Protein AF-A0A0C3GBT8-F1 (afdb_monomer)

pLDDT: mean 81.96, std 14.75, range [34.59, 95.06]

Mean predicted aligned error: 15.29 Å

Radius of gyration: 31.93 Å; Cα contacts (8 Å, |Δi|>4): 103; chains: 1; bounding box: 61×54×86 Å

Foldseek 3Di:
DPPDQDPCNVVVVVCVVCVVVPVCPVVVVVVVVVVVVVVVCVVCQQVPCPHVVNPDDPVRCVVPDDDPDCVVVVVVVVVVVVVCVVPVVDFPVNVVVVVCCVVVVVVVVCVPPPDPVNVVVVVVVVVVVVVPCPSVVVVVVVVVVVVVVVVLVVVLVVVVVVVVVVLVVLLVPDDADLDLVCCVVDVDDPVNLLSNLVNLCQQCPVCPQDHPVVVPDSVSSSVSSSVSSVCVVVVVGDRDDPDDDPPPPDVDPVVSVPPVPPPDD

Solvent-accessible surface area (backbone atoms only — not comparable to full-atom values): 15976 Å² total; per-residue (Å²): 132,95,82,67,84,60,97,54,50,70,60,54,52,52,51,60,69,48,44,87,80,36,88,57,53,65,59,54,52,50,54,50,51,52,56,47,46,62,48,46,54,64,72,46,48,43,69,35,90,84,12,65,65,59,68,44,50,74,68,51,51,62,69,67,63,68,71,96,58,65,59,68,59,54,48,50,51,52,50,52,52,51,50,42,69,79,36,68,85,62,47,71,67,58,51,50,50,54,51,46,37,58,75,68,44,42,60,58,53,45,72,75,73,52,53,76,67,52,52,52,50,52,56,52,51,51,51,54,56,70,68,63,42,59,71,56,54,53,51,52,51,52,53,50,53,51,49,52,54,51,51,52,52,51,50,50,51,51,50,52,48,50,52,47,52,51,53,49,53,58,42,71,70,56,81,80,79,74,55,57,65,57,42,71,78,54,58,80,50,70,71,57,46,51,50,51,41,56,47,53,45,72,39,38,86,83,58,81,64,77,57,70,88,79,42,84,48,70,67,54,47,52,55,52,42,44,52,52,34,49,42,47,74,71,60,76,50,59,75,73,70,99,68,79,86,73,78,72,80,62,87,67,61,67,92,75,64,68,75,73,77,82,83,76,133

Structure (mmCIF, N/CA/C/O backbone):
data_AF-A0A0C3GBT8-F1
#
_entry.id   AF-A0A0C3GBT8-F1
#
loop_
_atom_site.group_PDB
_atom_site.id
_atom_site.type_symbol
_atom_site.label_atom_id
_atom_site.label_alt_id
_atom_site.label_comp_id
_atom_site.label_asym_id
_atom_site.label_entity_id
_atom_site.label_seq_id
_atom_site.pdbx_PDB_ins_code
_atom_site.Cartn_x
_atom_site.Cartn_y
_atom_site.Cartn_z
_atom_site.occupancy
_atom_site.B_iso_or_equiv
_atom_site.auth_seq_id
_atom_site.auth_comp_id
_atom_site.auth_asym_id
_atom_site.auth_atom_id
_atom_site.pdbx_PDB_model_num
ATOM 1 N N . MET A 1 1 ? -22.748 -28.457 -8.280 1.00 58.69 1 MET A N 1
ATOM 2 C CA . MET A 1 1 ? -21.544 -29.251 -8.617 1.00 58.69 1 MET A CA 1
ATOM 3 C C . MET A 1 1 ? -21.878 -30.142 -9.793 1.00 58.69 1 MET A C 1
ATOM 5 O O . MET A 1 1 ? -23.026 -30.545 -9.914 1.00 58.69 1 MET A O 1
ATOM 9 N N . ASP A 1 2 ? -20.906 -30.418 -10.652 1.00 78.69 2 ASP A N 1
ATOM 10 C CA . ASP A 1 2 ? -21.081 -31.134 -11.924 1.00 78.69 2 ASP A CA 1
ATOM 11 C C . ASP A 1 2 ? -21.217 -32.664 -11.774 1.00 78.69 2 ASP A C 1
ATOM 13 O O . ASP A 1 2 ? -21.310 -33.378 -12.770 1.00 78.69 2 ASP A O 1
ATOM 17 N N . GLY A 1 3 ? -21.240 -33.167 -10.534 1.00 81.19 3 GLY A N 1
ATOM 18 C CA . GLY A 1 3 ? -21.420 -34.584 -10.214 1.00 81.19 3 GLY A CA 1
ATOM 19 C C . GLY A 1 3 ? -20.182 -35.447 -10.461 1.00 81.19 3 GLY A C 1
ATOM 20 O O . GLY A 1 3 ? -20.277 -36.671 -10.370 1.00 81.19 3 GLY A O 1
ATOM 21 N N . LYS A 1 4 ? -19.030 -34.843 -10.776 1.00 88.00 4 LYS A N 1
ATOM 22 C CA . LYS A 1 4 ? -17.778 -35.569 -11.003 1.00 88.00 4 LYS A CA 1
ATOM 23 C C . LYS A 1 4 ? -17.016 -35.811 -9.703 1.00 88.00 4 LYS A C 1
ATOM 25 O O . LYS A 1 4 ? -17.299 -35.226 -8.660 1.00 88.00 4 LYS A O 1
ATOM 30 N N . ILE A 1 5 ? -16.033 -36.706 -9.785 1.00 86.62 5 ILE A N 1
ATOM 31 C CA . ILE A 1 5 ? -15.089 -36.956 -8.695 1.00 86.62 5 ILE A CA 1
ATOM 32 C C . ILE A 1 5 ? -14.297 -35.670 -8.433 1.00 86.62 5 ILE A C 1
ATOM 34 O O . ILE A 1 5 ? -13.831 -35.021 -9.368 1.00 86.62 5 ILE A O 1
ATOM 38 N N . TRP A 1 6 ? -14.143 -35.324 -7.158 1.00 86.75 6 TRP A N 1
ATOM 39 C CA . TRP A 1 6 ? -13.308 -34.214 -6.712 1.00 86.75 6 TRP A CA 1
ATOM 40 C C . TRP A 1 6 ? -11.868 -34.358 -7.208 1.00 86.75 6 TRP A C 1
ATOM 42 O O . TRP A 1 6 ? -11.317 -35.450 -7.126 1.00 86.75 6 TRP A O 1
ATOM 52 N N . GLU A 1 7 ? -11.225 -33.266 -7.640 1.00 89.38 7 GLU A N 1
ATOM 53 C CA . GLU A 1 7 ? -9.794 -33.286 -8.012 1.00 89.38 7 GLU A CA 1
ATOM 54 C C . GLU A 1 7 ? -8.904 -33.790 -6.869 1.00 89.38 7 GLU A C 1
ATOM 56 O O . GLU A 1 7 ? -7.899 -34.461 -7.098 1.00 89.38 7 GLU A O 1
ATOM 61 N N . ARG A 1 8 ? -9.302 -33.498 -5.626 1.00 91.06 8 ARG A N 1
ATOM 62 C CA . ARG A 1 8 ? -8.634 -33.943 -4.401 1.00 91.06 8 ARG A CA 1
ATOM 63 C C . ARG A 1 8 ? -9.602 -34.671 -3.471 1.00 91.06 8 ARG A C 1
ATOM 65 O O . ARG A 1 8 ? -10.061 -34.100 -2.478 1.00 91.06 8 ARG A O 1
ATOM 72 N N . PRO A 1 9 ? -9.959 -35.925 -3.792 1.00 90.50 9 PRO A N 1
ATOM 73 C CA . PRO A 1 9 ? -10.931 -36.674 -3.009 1.00 90.50 9 PRO A CA 1
ATOM 74 C C . PRO A 1 9 ? -10.387 -36.992 -1.610 1.00 90.50 9 PRO A C 1
ATOM 76 O O . PRO A 1 9 ? -11.143 -36.977 -0.645 1.00 90.50 9 PRO A O 1
ATOM 79 N N . ASP A 1 10 ? -9.073 -37.199 -1.483 1.00 92.69 10 ASP A N 1
ATOM 80 C CA . ASP A 1 10 ? -8.349 -37.385 -0.222 1.00 92.69 10 ASP A CA 1
ATOM 81 C C . ASP A 1 10 ? -8.641 -36.265 0.787 1.00 92.69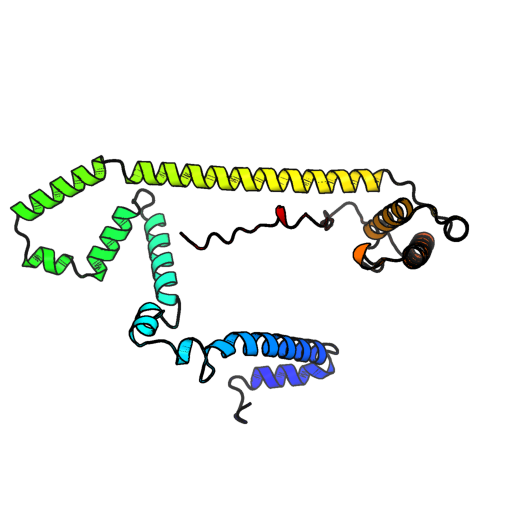 10 ASP A C 1
ATOM 83 O O . ASP A 1 10 ? -9.030 -36.531 1.925 1.00 92.69 10 ASP A O 1
ATOM 87 N N . ALA A 1 11 ? -8.515 -35.011 0.349 1.00 90.25 11 ALA A N 1
ATOM 88 C CA . ALA A 1 11 ? -8.735 -33.843 1.190 1.00 90.25 11 ALA A CA 1
ATOM 89 C C . ALA A 1 11 ? -10.209 -33.716 1.594 1.00 90.25 11 ALA A C 1
ATOM 91 O O . ALA A 1 11 ? -10.515 -33.482 2.763 1.00 90.25 11 ALA A O 1
ATOM 92 N N . VAL A 1 12 ? -11.128 -33.924 0.646 1.00 89.06 12 VAL A N 1
ATOM 93 C CA . VAL A 1 12 ? -12.571 -33.834 0.904 1.00 89.06 12 VAL A CA 1
ATOM 94 C C . VAL A 1 12 ? -13.013 -34.903 1.904 1.00 89.06 12 VAL A C 1
ATOM 96 O O . VAL A 1 12 ? -13.689 -34.584 2.882 1.00 89.06 12 VAL A O 1
ATOM 99 N N . TYR A 1 13 ? -12.599 -36.158 1.720 1.00 89.88 13 TYR A N 1
ATOM 100 C CA . TYR A 1 13 ? -12.963 -37.239 2.639 1.00 89.88 13 TYR A CA 1
ATOM 101 C C . TYR A 1 13 ? -12.306 -37.095 4.012 1.00 89.88 13 TYR A C 1
ATOM 103 O O . TYR A 1 13 ? -12.944 -37.416 5.015 1.00 89.88 13 TYR A O 1
ATOM 111 N N . ALA A 1 14 ? -11.082 -36.563 4.089 1.00 91.81 14 ALA A N 1
ATOM 112 C CA . ALA A 1 14 ? -10.463 -36.230 5.367 1.00 91.81 14 ALA A CA 1
ATOM 113 C C . ALA A 1 14 ? -11.304 -35.195 6.130 1.00 91.81 14 ALA A C 1
ATOM 115 O O . ALA A 1 14 ? -11.679 -35.432 7.278 1.00 91.81 14 ALA A O 1
ATOM 116 N N . VAL A 1 15 ? -11.685 -34.090 5.482 1.00 88.12 15 VAL A N 1
ATOM 117 C CA . VAL A 1 15 ? -12.531 -33.054 6.097 1.00 88.12 15 VAL A CA 1
ATOM 118 C C . VAL A 1 15 ? -13.887 -33.623 6.528 1.00 88.12 15 VAL A C 1
ATOM 120 O O . VAL A 1 15 ? -14.320 -33.371 7.652 1.00 88.12 15 VAL A O 1
ATOM 123 N N . LEU A 1 16 ? -14.529 -34.447 5.693 1.00 87.75 16 LEU A N 1
ATOM 124 C CA . LEU A 1 16 ? -15.792 -35.112 6.038 1.00 87.75 16 LEU A CA 1
ATOM 125 C C . LEU A 1 16 ? -15.651 -36.057 7.241 1.00 87.75 16 LEU A C 1
ATOM 127 O O . LEU A 1 16 ? -16.546 -36.105 8.082 1.00 87.75 16 LEU A O 1
ATOM 131 N N . GLY A 1 17 ? -14.524 -36.762 7.365 1.00 91.31 17 GLY A N 1
ATOM 132 C CA . GLY A 1 17 ? -14.229 -37.612 8.521 1.00 91.31 17 GLY A CA 1
ATOM 133 C C . GLY A 1 17 ? -14.051 -36.825 9.825 1.00 91.31 17 GLY A C 1
ATOM 134 O O . GLY A 1 17 ? -14.414 -37.314 10.896 1.00 91.31 17 GLY A O 1
ATOM 135 N N . TYR A 1 18 ? -13.540 -35.593 9.748 1.00 90.62 18 TYR A N 1
ATOM 136 C CA . TYR A 1 18 ? -13.392 -34.700 10.902 1.00 90.62 18 TYR A CA 1
ATOM 137 C C . TYR A 1 18 ? -14.640 -33.866 11.205 1.00 90.62 18 TYR A C 1
ATOM 139 O O . TYR A 1 18 ? -14.785 -33.402 12.336 1.00 90.62 18 TYR A O 1
ATOM 147 N N . ALA A 1 19 ? -15.559 -33.711 10.250 1.00 89.94 19 ALA A N 1
ATOM 148 C CA . ALA A 1 19 ? -16.745 -32.869 10.388 1.00 89.94 19 ALA A CA 1
ATOM 149 C C . ALA A 1 19 ? -17.571 -33.124 11.669 1.00 89.94 19 ALA A C 1
ATOM 151 O O . ALA A 1 19 ? -17.945 -32.141 12.309 1.00 89.94 19 ALA A O 1
ATOM 152 N N . PRO A 1 20 ? -17.794 -34.375 12.138 1.00 91.56 20 PRO A N 1
ATOM 153 C CA . PRO A 1 20 ? -18.529 -34.618 13.385 1.00 91.56 20 PRO A CA 1
ATOM 154 C C . PRO A 1 20 ? -17.860 -34.041 14.642 1.00 91.56 20 PRO A C 1
ATOM 156 O O . PRO A 1 20 ? -18.529 -33.8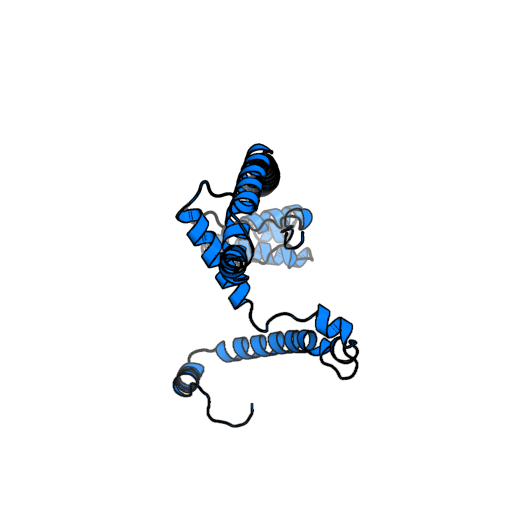36 15.650 1.00 91.56 20 PRO A O 1
ATOM 159 N N . ARG A 1 21 ? -16.544 -33.791 14.605 1.00 93.44 21 ARG A N 1
ATOM 160 C CA . ARG A 1 21 ? -15.761 -33.229 15.720 1.00 93.44 21 ARG A CA 1
ATOM 161 C C . ARG A 1 21 ? -15.617 -31.708 15.645 1.00 93.44 21 ARG A C 1
ATOM 163 O O . ARG A 1 21 ? -15.017 -31.116 16.536 1.00 93.44 21 ARG A O 1
ATOM 170 N N . LEU A 1 22 ? -16.137 -31.081 14.592 1.00 90.31 22 LEU A N 1
ATOM 171 C CA . LEU A 1 22 ? -16.009 -29.651 14.332 1.00 90.31 22 LEU A CA 1
ATOM 172 C C . LEU A 1 22 ? -17.406 -29.010 14.327 1.00 90.31 22 LEU A C 1
ATOM 174 O O . LEU A 1 22 ? -17.980 -28.796 13.257 1.00 90.31 22 LEU A O 1
ATOM 178 N N . PRO A 1 23 ? -17.972 -28.685 15.506 1.00 89.62 23 PRO A N 1
ATOM 179 C CA . PRO A 1 23 ? -19.371 -28.261 15.634 1.00 89.62 23 PRO A CA 1
ATOM 180 C C . PRO A 1 23 ? -19.710 -26.997 14.827 1.00 89.62 23 PRO A C 1
ATOM 182 O O . PRO A 1 23 ? -20.843 -26.836 14.380 1.00 89.62 23 PRO A O 1
ATOM 185 N N . HIS A 1 24 ? -18.728 -26.126 14.576 1.00 92.44 24 HIS A N 1
ATOM 186 C CA . HIS A 1 24 ? -18.915 -24.883 13.821 1.00 92.44 24 HIS A CA 1
ATOM 187 C C . HIS A 1 24 ? -18.604 -24.997 12.323 1.00 92.44 24 HIS A C 1
ATOM 189 O O . HIS A 1 24 ? -18.901 -24.061 11.584 1.00 92.44 24 HIS A O 1
ATOM 195 N N . LEU A 1 25 ? -18.058 -26.126 11.847 1.00 90.25 25 LEU A N 1
ATOM 196 C CA . LEU A 1 25 ? -17.641 -26.280 10.447 1.00 90.25 25 LEU A CA 1
ATOM 197 C C . LEU A 1 25 ? -18.803 -26.036 9.483 1.00 90.25 25 LEU A C 1
ATOM 199 O O . LEU A 1 25 ? -18.651 -25.327 8.493 1.00 90.25 25 LEU A O 1
ATOM 203 N N . ARG A 1 26 ? -19.983 -26.583 9.799 1.00 89.00 26 ARG A N 1
ATOM 204 C CA . ARG A 1 26 ? -21.184 -26.388 8.981 1.00 89.00 26 ARG A CA 1
ATOM 205 C C . ARG A 1 26 ? -21.592 -24.916 8.921 1.00 89.00 26 ARG A C 1
ATOM 207 O O . ARG A 1 26 ? -21.895 -24.430 7.842 1.00 89.00 26 ARG A O 1
ATOM 214 N N . GLY A 1 27 ? -21.609 -24.227 10.063 1.00 92.31 27 GLY A N 1
ATOM 215 C CA . GLY A 1 27 ? -21.999 -22.816 10.131 1.00 92.31 27 GLY A CA 1
ATOM 216 C C . GLY A 1 27 ? -21.039 -21.918 9.354 1.00 92.31 27 GLY A C 1
ATOM 217 O O . GLY A 1 27 ? -21.480 -21.125 8.531 1.00 92.31 27 GLY A O 1
ATOM 218 N N . ALA A 1 28 ? -19.732 -22.110 9.549 1.00 92.12 28 ALA A N 1
ATOM 219 C CA . ALA A 1 28 ? -18.700 -21.364 8.835 1.00 92.12 28 ALA A CA 1
ATOM 220 C C . ALA A 1 28 ? -18.753 -21.600 7.318 1.00 92.12 28 ALA A C 1
ATOM 222 O O . ALA A 1 28 ? -18.653 -20.653 6.545 1.00 92.12 28 ALA A O 1
ATOM 223 N N . LEU A 1 29 ? -18.953 -22.851 6.888 1.00 90.75 29 LEU A N 1
ATOM 224 C CA . LEU A 1 29 ? -19.040 -23.192 5.469 1.00 90.75 29 LEU A CA 1
ATOM 225 C C . LEU A 1 29 ? -20.282 -22.584 4.801 1.00 90.75 29 LEU A C 1
ATOM 227 O O . LEU A 1 29 ? -20.194 -22.099 3.678 1.00 90.75 29 LEU A O 1
ATOM 231 N N . VAL A 1 30 ? -21.428 -22.597 5.489 1.00 93.19 30 VAL A N 1
ATOM 232 C CA . VAL A 1 30 ? -22.661 -21.968 4.990 1.00 93.19 30 VAL A CA 1
ATOM 233 C C . VAL A 1 30 ? -22.475 -20.458 4.865 1.00 93.19 30 VAL A C 1
ATOM 235 O O . VAL A 1 30 ? -22.686 -19.933 3.779 1.00 93.19 30 VAL A O 1
ATOM 238 N N . ALA A 1 31 ? -21.987 -19.789 5.913 1.00 93.62 31 ALA A N 1
ATOM 239 C CA . ALA A 1 31 ? -21.742 -18.347 5.884 1.00 93.62 31 ALA A CA 1
ATOM 240 C C . ALA A 1 31 ? -20.739 -17.949 4.786 1.00 93.62 31 ALA A C 1
ATOM 242 O O . ALA A 1 31 ? -20.925 -16.945 4.102 1.00 93.62 31 ALA A O 1
ATOM 243 N N . PHE A 1 32 ? -19.697 -18.762 4.577 1.00 91.94 32 PHE A N 1
ATOM 244 C CA . PHE A 1 32 ? -18.759 -18.575 3.474 1.00 91.94 32 PHE A CA 1
ATOM 245 C C . PHE A 1 32 ? -19.459 -18.649 2.112 1.00 91.94 32 PHE A C 1
ATOM 247 O O . PHE A 1 32 ? -19.250 -17.770 1.282 1.00 91.94 32 PHE A O 1
ATOM 254 N N . PHE A 1 33 ? -20.296 -19.665 1.871 1.00 92.31 33 PHE A N 1
ATOM 255 C CA . PHE A 1 33 ? -21.003 -19.797 0.595 1.00 92.31 33 PHE A CA 1
ATOM 256 C C . PHE A 1 33 ? -22.075 -18.728 0.382 1.00 92.31 33 PHE A C 1
ATOM 258 O O . PHE A 1 33 ? -22.249 -18.296 -0.752 1.00 92.31 33 PHE A O 1
ATOM 265 N N . GLU A 1 34 ? -22.755 -18.280 1.435 1.00 93.62 34 GLU A N 1
ATOM 266 C CA . GLU A 1 34 ? -23.698 -17.158 1.368 1.00 93.62 34 GLU A CA 1
ATOM 267 C C . GLU A 1 34 ? -22.975 -15.863 0.971 1.00 93.62 34 GLU A C 1
ATOM 269 O O . GLU A 1 34 ? -23.340 -15.233 -0.018 1.00 93.62 34 GLU A O 1
ATOM 274 N N . GLY A 1 35 ? -21.874 -15.518 1.648 1.00 90.56 35 GLY A N 1
ATOM 275 C CA . GLY A 1 35 ? -21.080 -14.337 1.289 1.00 90.56 35 GLY A CA 1
ATOM 276 C C . GLY A 1 35 ? -20.418 -14.444 -0.091 1.00 90.56 35 GLY A C 1
ATOM 277 O O . GLY A 1 35 ? -20.323 -13.458 -0.828 1.00 90.56 35 GLY A O 1
ATOM 278 N N . ALA A 1 36 ? -19.982 -15.648 -0.473 1.00 91.69 36 ALA A N 1
ATOM 279 C CA . ALA A 1 36 ? -19.445 -15.901 -1.803 1.00 91.69 36 ALA A CA 1
ATOM 280 C C . ALA A 1 36 ? -20.519 -15.739 -2.886 1.00 91.69 36 ALA A C 1
ATOM 282 O O . ALA A 1 36 ? -20.207 -15.185 -3.935 1.00 91.69 36 ALA A O 1
ATOM 283 N N . LEU A 1 37 ? -21.760 -16.174 -2.640 1.00 89.25 37 LEU A N 1
ATOM 284 C CA . LEU A 1 37 ? -22.874 -16.017 -3.577 1.00 89.25 37 LEU A CA 1
ATOM 285 C C . LEU A 1 37 ? -23.175 -14.538 -3.836 1.00 89.25 37 LEU A C 1
ATOM 287 O O . LEU A 1 37 ? -23.176 -14.131 -4.994 1.00 89.25 37 LEU A O 1
ATOM 291 N N . ASP A 1 38 ? -23.326 -13.733 -2.781 1.00 88.50 38 ASP A N 1
ATOM 292 C CA . ASP A 1 38 ? -23.566 -12.285 -2.900 1.00 88.50 38 ASP A CA 1
ATOM 293 C C . ASP A 1 38 ? -22.476 -11.595 -3.731 1.00 88.50 38 ASP A C 1
ATOM 295 O O . ASP A 1 38 ? -22.729 -10.731 -4.574 1.00 88.50 38 ASP A O 1
ATOM 299 N N . THR A 1 39 ? -21.228 -11.995 -3.495 1.00 86.56 39 THR A N 1
ATOM 300 C CA . THR A 1 39 ? -20.071 -11.471 -4.219 1.00 86.56 39 THR A CA 1
ATOM 301 C C . THR A 1 39 ? -20.093 -11.929 -5.677 1.00 86.56 39 THR A C 1
ATOM 303 O O . THR A 1 39 ? -19.878 -11.128 -6.585 1.00 86.56 39 THR A O 1
ATOM 306 N N . TRP A 1 40 ? -20.408 -13.200 -5.919 1.00 87.06 40 TRP A N 1
ATOM 307 C CA . TRP A 1 40 ? -20.478 -13.783 -7.254 1.00 87.06 40 TRP A CA 1
ATOM 308 C C . TRP A 1 40 ? -21.561 -13.135 -8.117 1.00 87.06 40 TRP A C 1
ATOM 310 O O . TRP A 1 40 ? -21.329 -12.882 -9.298 1.00 87.06 40 TRP A O 1
ATOM 320 N N . GLU A 1 41 ? -22.719 -12.804 -7.544 1.00 87.38 41 GLU A N 1
ATOM 321 C CA . GLU A 1 41 ? -23.774 -12.070 -8.250 1.00 87.38 41 GLU A CA 1
ATOM 322 C C . GLU A 1 41 ? -23.293 -10.693 -8.717 1.00 87.38 41 GLU A C 1
ATOM 324 O O . GLU A 1 41 ? -23.535 -10.321 -9.864 1.00 87.38 41 GLU A O 1
ATOM 329 N N . ARG A 1 42 ? -22.539 -9.968 -7.880 1.00 84.56 42 ARG A N 1
ATOM 330 C CA . ARG A 1 42 ? -21.938 -8.678 -8.263 1.00 84.56 42 ARG A CA 1
ATOM 331 C C . ARG A 1 42 ? -20.877 -8.838 -9.353 1.00 84.56 42 ARG A C 1
ATOM 333 O O . ARG A 1 42 ? -20.888 -8.084 -10.318 1.00 84.56 42 ARG A O 1
ATOM 340 N N . PHE A 1 43 ? -19.990 -9.828 -9.225 1.00 82.69 43 PHE A N 1
ATOM 341 C CA . PHE A 1 43 ? -18.934 -10.091 -10.213 1.00 82.69 43 PHE A CA 1
ATOM 342 C C . PHE A 1 43 ? -19.473 -10.572 -11.563 1.00 82.69 43 PHE A C 1
ATOM 344 O O . PHE A 1 43 ? -18.841 -10.349 -12.590 1.00 82.69 43 PHE A O 1
ATOM 351 N N . THR A 1 44 ? -20.621 -11.250 -11.584 1.00 86.12 44 THR A N 1
ATOM 352 C CA . THR A 1 44 ? -21.193 -11.799 -12.824 1.00 86.12 44 THR A CA 1
ATOM 353 C C . THR A 1 44 ? -22.193 -10.871 -13.508 1.00 86.12 44 THR A C 1
ATOM 355 O O . THR A 1 44 ? -22.590 -11.144 -14.643 1.00 86.12 44 THR A O 1
ATOM 358 N N . ASP A 1 45 ? -22.569 -9.759 -12.872 1.00 84.31 45 ASP A N 1
ATOM 359 C CA . ASP A 1 45 ? -23.556 -8.818 -13.405 1.00 84.31 45 ASP A CA 1
ATOM 360 C C . ASP A 1 45 ? -23.135 -8.232 -14.763 1.00 84.31 45 ASP A C 1
ATOM 362 O O . ASP A 1 45 ? -23.928 -8.164 -15.705 1.00 84.31 45 ASP A O 1
ATOM 366 N N . GLU A 1 46 ? -21.844 -7.930 -14.916 1.00 83.81 46 GLU A N 1
ATOM 367 C CA . GLU A 1 46 ? -21.259 -7.421 -16.161 1.00 83.81 46 GLU A CA 1
ATOM 368 C C . GLU A 1 46 ? -21.301 -8.422 -17.336 1.00 83.81 46 GLU A C 1
ATOM 370 O O . GLU A 1 46 ? -21.222 -8.005 -18.496 1.00 83.81 46 GLU A O 1
ATOM 375 N N . TYR A 1 47 ? -21.483 -9.721 -17.053 1.00 81.88 47 TYR A N 1
ATOM 376 C CA . TYR A 1 47 ? -21.566 -10.814 -18.036 1.00 81.88 47 TYR A CA 1
ATOM 377 C C . TYR A 1 47 ? -23.003 -11.166 -18.447 1.00 81.88 47 TYR A C 1
ATOM 379 O O . TYR A 1 47 ? -23.206 -12.091 -19.241 1.00 81.88 47 TYR A O 1
ATOM 387 N N . ARG A 1 48 ? -24.020 -10.470 -17.921 1.00 86.81 48 ARG A N 1
ATOM 388 C CA . ARG A 1 48 ? -25.414 -10.677 -18.341 1.00 86.81 48 ARG A CA 1
ATOM 389 C C . ARG A 1 48 ? -25.584 -10.405 -19.847 1.00 86.81 48 ARG A C 1
ATOM 391 O O . ARG A 1 48 ? -24.798 -9.657 -20.424 1.00 86.81 48 ARG A O 1
ATOM 398 N N . PRO A 1 49 ? -26.637 -10.942 -20.495 1.00 81.25 49 PRO A N 1
ATOM 399 C CA . PRO A 1 49 ? -26.899 -10.710 -21.922 1.00 81.25 49 PRO A CA 1
ATOM 400 C C . PRO A 1 49 ? -26.991 -9.228 -22.332 1.00 81.25 49 PRO A C 1
ATOM 402 O O . PRO A 1 49 ? -26.695 -8.909 -23.476 1.00 81.25 49 PRO A O 1
ATOM 405 N N . GLU A 1 50 ? -27.335 -8.342 -21.390 1.00 83.12 50 GLU A N 1
ATOM 406 C CA . GLU A 1 50 ? -27.375 -6.874 -21.545 1.00 83.12 50 GLU A CA 1
ATOM 407 C C . GLU A 1 50 ? -26.309 -6.158 -20.683 1.00 83.12 50 GLU A C 1
ATOM 409 O O . GLU A 1 50 ? -26.386 -4.956 -20.440 1.00 83.12 50 GLU A O 1
ATOM 414 N N . GLY A 1 51 ? -25.345 -6.909 -20.147 1.00 81.50 51 GLY A N 1
ATOM 415 C CA . GLY A 1 51 ? -24.280 -6.397 -19.290 1.00 81.50 51 GLY A CA 1
ATOM 416 C C . GLY A 1 51 ? -23.214 -5.645 -20.084 1.00 81.50 51 GLY A C 1
ATOM 417 O O . GLY A 1 51 ? -23.090 -5.801 -21.302 1.00 81.50 51 GLY A O 1
ATOM 418 N N . ALA A 1 52 ? -22.402 -4.854 -19.379 1.00 83.19 52 ALA A N 1
ATOM 419 C CA . ALA A 1 52 ? -21.403 -3.969 -19.979 1.00 83.19 52 ALA A CA 1
ATOM 420 C C . ALA A 1 52 ? -20.448 -4.684 -20.956 1.00 83.19 52 ALA A C 1
ATOM 422 O O . ALA A 1 52 ? -20.070 -4.112 -21.979 1.00 83.19 52 ALA A O 1
ATOM 423 N N . ILE A 1 53 ? -20.090 -5.947 -20.688 1.00 82.25 53 ILE A N 1
ATOM 424 C CA . ILE A 1 53 ? -19.212 -6.742 -21.560 1.00 82.25 53 ILE A CA 1
ATOM 425 C C . ILE A 1 53 ? -19.941 -7.180 -22.838 1.00 82.25 53 ILE A C 1
ATOM 427 O O . ILE A 1 53 ? -19.351 -7.167 -23.925 1.00 82.25 53 ILE A O 1
ATOM 431 N N . ALA A 1 54 ? -21.217 -7.563 -22.727 1.00 82.94 54 ALA A N 1
ATOM 432 C CA . ALA A 1 54 ? -22.038 -7.996 -23.856 1.00 82.94 54 ALA A CA 1
ATOM 433 C C . ALA A 1 54 ? -22.373 -6.822 -24.792 1.00 82.94 54 ALA A C 1
ATOM 435 O O . ALA A 1 54 ? -22.309 -6.975 -26.015 1.00 82.94 54 ALA A O 1
ATOM 436 N N . SER A 1 55 ? -22.641 -5.640 -24.225 1.00 86.31 55 SER A N 1
ATOM 437 C CA . SER A 1 55 ? -22.920 -4.409 -24.972 1.00 86.31 55 SER A CA 1
ATOM 438 C C . SER A 1 55 ? -21.668 -3.717 -25.524 1.00 86.31 55 SER A C 1
ATOM 440 O O . SER A 1 55 ? -21.788 -2.830 -26.370 1.00 86.31 55 SER A O 1
ATOM 442 N N . ALA A 1 56 ? -20.466 -4.096 -25.073 1.00 86.25 56 ALA A N 1
ATOM 443 C CA . ALA A 1 56 ? -19.227 -3.455 -25.496 1.00 86.25 56 ALA A CA 1
ATOM 444 C C . ALA A 1 56 ? -18.950 -3.650 -26.996 1.00 86.25 56 ALA A C 1
ATOM 446 O O . ALA A 1 56 ? -18.928 -4.763 -27.548 1.00 86.25 56 ALA A O 1
ATOM 447 N N . SER A 1 57 ? -18.634 -2.549 -27.669 1.00 88.12 57 SER A N 1
ATOM 448 C CA . SER A 1 57 ? -18.178 -2.565 -29.055 1.00 88.12 57 SER A CA 1
ATOM 449 C C . SER A 1 57 ? -16.847 -3.316 -29.204 1.00 88.12 57 SER A C 1
ATOM 451 O O . SER A 1 57 ? -16.117 -3.588 -28.246 1.00 88.12 57 SER A O 1
ATOM 453 N N . ILE A 1 58 ? -16.490 -3.667 -30.441 1.00 87.19 58 ILE A N 1
ATOM 454 C CA . ILE A 1 58 ? -15.209 -4.332 -30.733 1.00 87.19 58 ILE A CA 1
ATOM 455 C C . ILE A 1 58 ? -14.023 -3.434 -30.340 1.00 87.19 58 ILE A C 1
ATOM 457 O O . ILE A 1 58 ? -13.001 -3.931 -29.869 1.00 87.19 58 ILE A O 1
ATOM 461 N N . SER A 1 59 ? -14.140 -2.115 -30.520 1.00 88.50 59 SER A N 1
ATOM 462 C CA . SER A 1 59 ? -13.092 -1.160 -30.146 1.00 88.50 59 SER A CA 1
ATOM 463 C C . SER A 1 59 ? -12.944 -1.028 -28.629 1.00 88.50 59 SER A C 1
ATOM 465 O O . SER A 1 59 ? -11.820 -0.944 -28.140 1.00 88.50 59 SER A O 1
ATOM 467 N N . GLU A 1 60 ? -14.040 -1.057 -27.870 1.00 88.25 60 GLU A N 1
ATOM 468 C CA . GLU A 1 60 ? -14.008 -1.071 -26.402 1.00 88.25 60 GLU A CA 1
ATOM 469 C C . GLU A 1 60 ? -13.396 -2.355 -25.863 1.00 88.25 60 GLU A C 1
ATOM 471 O O . GLU A 1 60 ? -12.461 -2.280 -25.074 1.00 88.25 60 GLU A O 1
ATOM 476 N N . ARG A 1 61 ? -13.808 -3.520 -26.372 1.00 83.31 61 ARG A N 1
ATOM 477 C CA . ARG A 1 61 ? -13.215 -4.808 -25.976 1.00 83.31 61 ARG A CA 1
ATOM 478 C C . ARG A 1 61 ? -11.721 -4.892 -26.270 1.00 83.31 61 ARG A C 1
ATOM 480 O O . ARG A 1 61 ? -10.975 -5.466 -25.488 1.00 83.31 61 ARG A O 1
ATOM 487 N N . ARG A 1 62 ? -11.259 -4.293 -27.373 1.00 84.94 62 ARG A N 1
ATOM 488 C CA . ARG A 1 62 ? -9.821 -4.206 -27.679 1.00 84.94 62 ARG A CA 1
ATOM 489 C C . ARG A 1 62 ? -9.064 -3.283 -26.727 1.00 84.94 62 ARG A C 1
ATOM 491 O O . ARG A 1 62 ? -7.919 -3.582 -26.415 1.00 84.94 62 ARG A O 1
ATOM 498 N N . ARG A 1 63 ? -9.674 -2.181 -26.279 1.00 84.81 63 ARG A N 1
ATOM 499 C CA . ARG A 1 63 ? -9.067 -1.272 -25.289 1.00 84.81 63 ARG A CA 1
ATOM 500 C C . ARG A 1 63 ? -9.057 -1.872 -23.885 1.00 84.81 63 ARG A C 1
ATOM 502 O O . ARG A 1 63 ? -8.084 -1.691 -23.171 1.00 84.81 63 ARG A O 1
ATOM 509 N N . ALA A 1 64 ? -10.112 -2.597 -23.529 1.00 79.00 64 ALA A N 1
ATOM 510 C CA . ALA A 1 64 ? -10.258 -3.285 -22.251 1.00 79.00 64 ALA A CA 1
ATOM 511 C C . ALA A 1 64 ? -9.512 -4.629 -22.197 1.00 79.00 64 ALA A C 1
ATOM 513 O O . ALA A 1 64 ? -9.605 -5.343 -21.202 1.00 79.00 64 ALA A O 1
ATOM 514 N N . TYR A 1 65 ? -8.792 -5.009 -23.259 1.00 78.31 65 TYR A N 1
ATOM 515 C CA . TYR A 1 65 ? -8.018 -6.241 -23.257 1.00 78.31 65 TYR A CA 1
ATOM 516 C C . TYR A 1 65 ? -6.911 -6.157 -22.203 1.00 78.31 65 TYR A C 1
ATOM 518 O O . TYR A 1 65 ? -5.909 -5.463 -22.380 1.00 78.31 65 TYR A O 1
ATOM 526 N N . MET A 1 66 ? -7.082 -6.924 -21.133 1.00 74.69 66 MET A N 1
ATOM 527 C CA . MET A 1 66 ? -6.025 -7.269 -20.195 1.00 74.69 66 MET A CA 1
ATOM 528 C C . MET A 1 66 ? -5.671 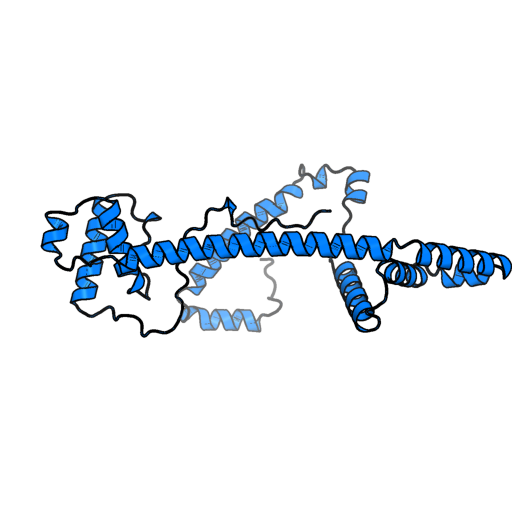-8.741 -20.371 1.00 74.69 66 MET A C 1
ATOM 530 O O . MET A 1 66 ? -6.501 -9.560 -20.773 1.00 74.69 66 MET A O 1
ATOM 534 N N . LYS A 1 67 ? -4.420 -9.092 -20.078 1.00 72.69 67 LYS A N 1
ATOM 535 C CA . LYS A 1 67 ? -4.028 -10.501 -20.017 1.00 72.69 67 LYS A CA 1
ATOM 536 C C . LYS A 1 67 ? -4.801 -11.183 -18.890 1.00 72.69 67 LYS A C 1
ATOM 538 O O . LYS A 1 67 ? -5.071 -10.571 -17.864 1.00 72.69 67 LYS A O 1
ATOM 543 N N . THR A 1 68 ? -5.149 -12.451 -19.097 1.00 70.50 68 THR A N 1
ATOM 544 C CA . THR A 1 68 ? -5.919 -13.256 -18.135 1.00 70.50 68 THR A CA 1
ATOM 545 C C . THR A 1 68 ? -5.210 -13.387 -16.786 1.00 70.50 68 THR A C 1
ATOM 547 O O . THR A 1 68 ? -5.864 -13.563 -15.765 1.00 70.50 68 THR A O 1
ATOM 550 N N . THR A 1 69 ? -3.881 -13.274 -16.782 1.00 71.81 69 THR A N 1
ATOM 551 C CA . THR A 1 69 ? -3.052 -13.233 -15.580 1.00 71.81 69 THR A CA 1
ATOM 552 C C . THR A 1 69 ? -2.142 -12.007 -15.598 1.00 71.81 69 THR A C 1
ATOM 554 O O . THR A 1 69 ? -1.738 -11.513 -16.657 1.00 71.81 69 THR A O 1
ATOM 557 N N . ASN A 1 70 ? -1.808 -11.518 -14.404 1.00 80.25 70 ASN A N 1
ATOM 558 C CA . ASN A 1 70 ? -0.860 -10.423 -14.202 1.00 80.25 70 ASN A CA 1
ATOM 559 C C . ASN A 1 70 ? 0.611 -10.894 -14.262 1.00 80.25 70 ASN A C 1
ATOM 561 O O . ASN A 1 70 ? 1.523 -10.099 -14.035 1.00 80.25 70 ASN A O 1
ATOM 565 N N . ASP A 1 71 ? 0.852 -12.167 -14.598 1.00 83.81 71 ASP A N 1
ATOM 566 C CA . ASP A 1 71 ? 2.159 -12.838 -14.537 1.00 83.81 71 ASP A CA 1
ATOM 567 C C . ASP A 1 71 ? 3.265 -12.073 -15.274 1.00 83.81 71 ASP A C 1
ATOM 569 O O . ASP A 1 71 ? 4.403 -12.008 -14.815 1.00 83.81 71 ASP A O 1
ATOM 573 N N . ASP A 1 72 ? 2.944 -11.460 -16.415 1.00 79.88 72 ASP A N 1
ATOM 574 C CA . ASP A 1 72 ? 3.917 -10.695 -17.196 1.00 79.88 72 ASP A CA 1
ATOM 575 C C . ASP A 1 72 ? 4.337 -9.390 -16.508 1.00 79.88 72 ASP A C 1
ATOM 577 O O . ASP A 1 72 ? 5.504 -8.995 -16.596 1.00 79.88 72 ASP A O 1
ATOM 581 N N . ASN A 1 73 ? 3.411 -8.722 -15.815 1.00 82.06 73 ASN A N 1
ATOM 582 C CA . ASN A 1 73 ? 3.718 -7.517 -15.046 1.00 82.06 73 ASN A CA 1
ATOM 583 C C . ASN A 1 73 ? 4.476 -7.882 -13.767 1.00 82.06 73 ASN A C 1
ATOM 585 O O . ASN A 1 73 ? 5.456 -7.220 -13.429 1.00 82.06 73 ASN A O 1
ATOM 589 N N . GLU A 1 74 ? 4.085 -8.967 -13.095 1.00 86.50 74 GLU A N 1
ATOM 590 C CA . GLU A 1 74 ? 4.794 -9.495 -11.925 1.00 86.50 74 GLU A CA 1
ATOM 591 C C . GLU A 1 74 ? 6.215 -9.938 -12.283 1.00 86.50 74 GLU A C 1
ATOM 593 O O . GLU A 1 74 ? 7.182 -9.594 -11.597 1.00 86.50 74 GLU A O 1
ATOM 598 N N . GLY A 1 75 ? 6.368 -10.630 -13.412 1.00 88.12 75 GLY A N 1
ATOM 599 C CA . GLY A 1 75 ? 7.656 -11.026 -13.964 1.00 88.12 75 GLY A CA 1
ATOM 600 C C . GLY A 1 75 ? 8.525 -9.821 -14.322 1.00 88.12 75 GLY A C 1
ATOM 601 O O . GLY A 1 75 ? 9.709 -9.793 -13.973 1.00 88.12 75 GLY A O 1
ATOM 602 N N . ALA A 1 76 ? 7.947 -8.796 -14.956 1.00 86.62 76 ALA A N 1
ATOM 603 C CA . ALA A 1 76 ? 8.648 -7.554 -15.276 1.00 86.62 76 ALA A CA 1
ATOM 604 C C . ALA A 1 76 ? 9.082 -6.793 -14.013 1.00 86.62 76 ALA A C 1
ATOM 606 O O . ALA A 1 76 ? 10.220 -6.325 -13.939 1.00 86.62 76 ALA A O 1
ATOM 607 N N . LEU A 1 77 ? 8.222 -6.722 -12.994 1.00 88.06 77 LEU A N 1
ATOM 608 C CA . LEU A 1 77 ? 8.547 -6.115 -11.706 1.00 88.06 77 LEU A CA 1
ATOM 609 C C . LEU A 1 77 ? 9.679 -6.877 -11.005 1.00 88.06 77 LEU A C 1
ATOM 611 O O . LEU A 1 77 ? 10.627 -6.271 -10.501 1.00 88.06 77 LEU A O 1
ATOM 615 N N . GLY A 1 78 ? 9.623 -8.210 -11.015 1.00 90.38 78 GLY A N 1
ATOM 616 C CA . GLY A 1 78 ? 10.682 -9.067 -10.488 1.00 90.38 78 GLY A CA 1
ATOM 617 C C . GLY A 1 78 ? 12.017 -8.871 -11.214 1.00 90.38 78 GLY A C 1
ATOM 618 O O . GLY A 1 78 ? 13.072 -8.792 -10.576 1.00 90.38 78 GLY A O 1
ATOM 619 N N . GLU A 1 79 ? 11.996 -8.741 -12.543 1.00 88.94 79 GLU A N 1
ATOM 620 C CA . GLU A 1 79 ? 13.183 -8.426 -13.343 1.00 88.94 79 GLU A CA 1
ATOM 621 C C . GLU A 1 79 ? 13.749 -7.044 -12.997 1.00 88.94 79 GLU A C 1
ATOM 623 O O . GLU A 1 79 ? 14.949 -6.929 -12.733 1.00 88.94 79 GLU A O 1
ATOM 628 N N . ALA A 1 80 ? 12.896 -6.019 -12.925 1.00 89.56 80 ALA A N 1
ATOM 629 C CA . ALA A 1 80 ? 13.288 -4.666 -12.545 1.00 89.56 80 ALA A CA 1
ATOM 630 C C . ALA A 1 80 ? 13.926 -4.635 -11.151 1.00 89.56 80 ALA A C 1
ATOM 632 O O . ALA A 1 80 ? 15.002 -4.062 -10.970 1.00 89.56 80 ALA A O 1
ATOM 633 N N . ARG A 1 81 ? 13.331 -5.335 -10.178 1.00 90.56 81 ARG A N 1
ATOM 634 C CA . ARG A 1 81 ? 13.859 -5.437 -8.812 1.00 90.56 81 ARG A CA 1
ATOM 635 C C . ARG A 1 81 ? 15.255 -6.055 -8.782 1.00 90.56 81 ARG A C 1
ATOM 637 O O . ARG A 1 81 ? 16.154 -5.490 -8.159 1.00 90.56 81 ARG A O 1
ATOM 644 N N . ARG A 1 82 ? 15.462 -7.183 -9.470 1.00 92.38 82 ARG A N 1
ATOM 645 C CA . ARG A 1 82 ? 16.793 -7.811 -9.575 1.00 92.38 82 ARG A CA 1
ATOM 646 C C . ARG A 1 82 ? 17.795 -6.891 -10.266 1.00 92.38 82 ARG A C 1
ATOM 648 O O . ARG A 1 82 ? 18.938 -6.788 -9.826 1.00 92.38 82 ARG A O 1
ATOM 655 N N . ALA A 1 83 ? 17.378 -6.197 -11.322 1.00 90.06 83 ALA A N 1
ATOM 656 C CA . ALA A 1 83 ? 18.246 -5.275 -12.042 1.00 90.06 83 ALA A CA 1
ATOM 657 C C . ALA A 1 83 ? 18.702 -4.105 -11.154 1.00 90.06 83 ALA A C 1
ATOM 659 O O . ALA A 1 83 ? 19.888 -3.778 -11.152 1.00 90.06 83 ALA A O 1
ATOM 660 N N . SER A 1 84 ? 17.803 -3.535 -10.348 1.00 88.38 84 SER A N 1
ATOM 661 C CA . SER A 1 84 ? 18.140 -2.499 -9.365 1.00 88.38 84 SER A CA 1
ATOM 662 C C . SER A 1 84 ? 19.051 -3.014 -8.250 1.00 88.38 84 SER A C 1
ATOM 664 O O . SER A 1 84 ? 19.927 -2.286 -7.800 1.00 88.38 84 SER A O 1
ATOM 666 N N . GLN A 1 85 ? 18.911 -4.273 -7.825 1.00 91.19 85 GLN A N 1
ATOM 667 C CA . GLN A 1 85 ? 19.824 -4.870 -6.842 1.00 91.19 85 GLN A CA 1
ATOM 668 C C . GLN A 1 85 ? 21.246 -5.033 -7.392 1.00 91.19 85 GLN A C 1
ATOM 670 O O . GLN A 1 85 ? 22.212 -4.688 -6.716 1.00 91.19 85 GLN A O 1
ATOM 675 N N . HIS A 1 86 ? 21.389 -5.537 -8.620 1.00 91.94 86 HIS A N 1
ATOM 676 C CA . HIS A 1 86 ? 22.703 -5.717 -9.244 1.00 91.94 86 HIS A CA 1
ATOM 677 C C . HIS A 1 86 ? 23.338 -4.399 -9.707 1.00 91.94 86 HIS A C 1
ATOM 679 O O . HIS A 1 86 ? 24.562 -4.297 -9.771 1.00 91.94 86 HIS A O 1
ATOM 685 N N . ALA A 1 87 ? 22.526 -3.397 -10.050 1.00 90.50 87 ALA A N 1
ATOM 686 C CA . ALA A 1 87 ? 22.976 -2.098 -10.531 1.00 90.50 87 ALA A CA 1
ATOM 687 C C . ALA A 1 87 ? 22.167 -0.961 -9.876 1.00 90.50 87 ALA A C 1
ATOM 689 O O . ALA A 1 87 ? 21.349 -0.328 -10.546 1.00 90.50 87 ALA A O 1
ATOM 690 N N . PRO A 1 88 ? 22.419 -0.643 -8.593 1.00 86.88 88 PRO A N 1
ATOM 691 C CA . PRO A 1 88 ? 21.618 0.329 -7.837 1.00 86.88 88 PRO A CA 1
ATOM 692 C C . PRO A 1 88 ? 21.726 1.761 -8.370 1.00 86.88 88 PRO A C 1
ATOM 694 O O . PRO A 1 88 ? 20.814 2.563 -8.204 1.00 86.88 88 PRO A O 1
ATOM 697 N N . ASN A 1 89 ? 22.822 2.082 -9.061 1.00 86.06 89 ASN A N 1
ATOM 698 C CA . ASN A 1 89 ? 23.019 3.399 -9.665 1.00 86.06 89 ASN A CA 1
ATOM 699 C C . ASN A 1 89 ? 22.321 3.555 -11.027 1.00 86.06 89 ASN A C 1
ATOM 701 O O . ASN A 1 89 ? 22.279 4.670 -11.553 1.00 86.06 89 ASN A O 1
ATOM 705 N N . MET A 1 90 ? 21.782 2.472 -11.600 1.00 88.38 90 MET A N 1
ATOM 706 C CA . MET A 1 90 ? 21.067 2.504 -12.875 1.00 88.38 90 MET A CA 1
ATOM 707 C C . MET A 1 90 ? 19.801 3.354 -12.745 1.00 88.38 90 MET A C 1
ATOM 709 O O . MET A 1 90 ? 19.056 3.258 -11.772 1.00 88.38 90 MET A O 1
ATOM 713 N N . THR A 1 91 ? 19.553 4.212 -13.729 1.00 86.06 91 THR A N 1
ATOM 714 C CA . THR A 1 91 ? 18.326 5.015 -13.764 1.00 86.06 91 THR A CA 1
ATOM 715 C C . THR A 1 91 ? 17.167 4.200 -14.339 1.00 86.06 91 THR A C 1
ATOM 717 O O . THR A 1 91 ? 17.383 3.254 -15.101 1.00 86.06 91 THR A O 1
ATOM 720 N N . LEU A 1 92 ? 15.926 4.586 -14.028 1.00 86.12 92 LEU A N 1
ATOM 721 C CA . LEU A 1 92 ? 14.740 3.940 -14.602 1.00 86.12 92 LEU A CA 1
ATOM 722 C C . LEU A 1 92 ? 14.752 4.009 -16.138 1.00 86.12 92 LEU A C 1
ATOM 724 O O . LEU A 1 92 ? 14.501 3.012 -16.808 1.00 86.12 92 LEU A O 1
ATOM 728 N N . ASN A 1 93 ? 15.159 5.150 -16.701 1.00 85.81 93 ASN A N 1
ATOM 729 C CA . ASN A 1 93 ? 15.312 5.318 -18.148 1.00 85.81 93 ASN A CA 1
ATOM 730 C C . ASN A 1 93 ? 16.333 4.338 -18.743 1.00 85.81 93 ASN A C 1
ATOM 732 O O . ASN A 1 93 ? 16.079 3.749 -19.791 1.00 85.81 93 ASN A O 1
ATOM 736 N N . GLN A 1 94 ? 17.468 4.116 -18.071 1.00 87.25 94 GLN A N 1
ATOM 737 C CA . GLN A 1 94 ? 18.463 3.136 -18.516 1.00 87.25 94 GLN A CA 1
ATOM 738 C C . GLN A 1 94 ? 17.942 1.699 -18.416 1.00 87.25 94 GLN A C 1
ATOM 740 O O . GLN A 1 94 ? 18.201 0.901 -19.320 1.00 87.25 94 GLN A O 1
ATOM 745 N N . HIS A 1 95 ? 17.202 1.366 -17.354 1.00 90.38 95 HIS A N 1
ATOM 746 C CA . HIS A 1 95 ? 16.543 0.067 -17.230 1.00 90.38 95 HIS A CA 1
ATOM 747 C C . HIS A 1 95 ? 15.561 -0.155 -18.388 1.00 90.38 95 HIS A C 1
ATOM 749 O O . HIS A 1 95 ? 15.714 -1.112 -19.146 1.00 90.38 95 HIS A O 1
ATOM 755 N N . ASN A 1 96 ? 14.633 0.782 -18.591 1.00 89.50 96 ASN A N 1
ATOM 756 C CA . ASN A 1 96 ? 13.628 0.725 -19.650 1.00 89.50 96 ASN A CA 1
ATOM 757 C C . ASN A 1 96 ? 14.273 0.630 -21.037 1.00 89.50 96 ASN A C 1
ATOM 759 O O . ASN A 1 96 ? 13.884 -0.217 -21.839 1.00 89.50 96 ASN A O 1
ATOM 763 N N . ALA A 1 97 ? 15.312 1.427 -21.307 1.00 88.81 97 ALA A N 1
ATOM 764 C CA . ALA A 1 97 ? 16.042 1.379 -22.570 1.00 88.81 97 ALA A CA 1
ATOM 765 C C . ALA A 1 97 ? 16.693 0.008 -22.815 1.00 88.81 97 ALA A C 1
ATOM 767 O O . ALA A 1 97 ? 16.608 -0.518 -23.923 1.00 88.81 97 ALA A O 1
ATOM 768 N N . ARG A 1 98 ? 17.305 -0.610 -21.794 1.00 89.81 98 ARG A N 1
ATOM 769 C CA . ARG A 1 98 ? 17.903 -1.955 -21.903 1.00 89.81 98 ARG A CA 1
ATOM 770 C C . ARG A 1 98 ? 16.849 -3.036 -22.119 1.00 89.81 98 ARG A C 1
ATOM 772 O O . ARG A 1 98 ? 17.059 -3.928 -22.942 1.00 89.81 98 ARG A O 1
ATOM 779 N N . THR A 1 99 ? 15.733 -2.955 -21.402 1.00 90.00 99 THR A N 1
ATOM 780 C CA . THR A 1 99 ? 14.615 -3.893 -21.542 1.00 90.00 99 THR A CA 1
ATOM 781 C C . THR A 1 99 ? 14.021 -3.803 -22.945 1.00 90.00 99 THR A C 1
ATOM 783 O O . THR A 1 99 ? 13.892 -4.826 -23.615 1.00 90.00 99 THR A O 1
ATOM 786 N N . MET A 1 100 ? 13.764 -2.591 -23.444 1.00 89.12 100 MET A N 1
ATOM 787 C CA . MET A 1 100 ? 13.250 -2.360 -24.798 1.00 89.12 100 MET A CA 1
ATOM 788 C C . MET A 1 100 ? 14.245 -2.788 -25.875 1.00 89.12 100 MET A C 1
ATOM 790 O O . MET A 1 100 ? 13.854 -3.451 -26.831 1.00 89.12 100 MET A O 1
ATOM 794 N N . TYR A 1 101 ? 15.535 -2.495 -25.692 1.00 89.69 101 TYR A N 1
ATOM 795 C CA . TYR A 1 101 ? 16.593 -2.921 -26.608 1.00 89.69 101 TYR A CA 1
ATOM 796 C C . TYR A 1 101 ? 16.594 -4.440 -26.836 1.00 89.69 101 TYR A C 1
ATOM 798 O O . TYR A 1 101 ? 16.805 -4.900 -27.959 1.00 89.69 101 TYR A O 1
ATOM 806 N N . ARG A 1 102 ? 16.327 -5.215 -25.775 1.00 86.25 102 ARG A N 1
ATOM 807 C CA . ARG A 1 102 ? 16.213 -6.678 -25.836 1.00 86.25 102 ARG A CA 1
ATOM 808 C C . ARG A 1 102 ? 14.864 -7.123 -26.397 1.00 86.25 102 ARG A C 1
ATOM 810 O O . ARG A 1 102 ? 14.841 -7.874 -27.365 1.00 86.25 102 ARG A O 1
ATOM 817 N N . LYS A 1 103 ? 13.755 -6.657 -25.812 1.00 87.00 103 LYS A N 1
ATOM 818 C CA . LYS A 1 103 ? 12.397 -7.112 -26.159 1.00 87.00 103 LYS A CA 1
ATOM 819 C C . LYS A 1 103 ? 12.013 -6.777 -27.600 1.00 87.00 103 LYS A C 1
ATOM 821 O O . LYS A 1 103 ? 11.417 -7.609 -28.271 1.00 87.00 103 LYS A O 1
ATOM 826 N N . ASN A 1 104 ? 12.413 -5.608 -28.096 1.00 90.50 104 ASN A N 1
ATOM 827 C CA . ASN A 1 104 ? 12.106 -5.178 -29.462 1.00 90.50 104 ASN A CA 1
ATOM 828 C C . ASN A 1 104 ? 13.141 -5.652 -30.486 1.00 90.50 104 ASN A C 1
ATOM 830 O O . ASN A 1 104 ? 13.070 -5.253 -31.647 1.00 90.50 104 ASN A O 1
ATOM 834 N N . ASN A 1 105 ? 14.132 -6.448 -30.068 1.00 87.25 105 ASN A N 1
ATOM 835 C CA . ASN A 1 105 ? 15.252 -6.859 -30.908 1.00 87.25 105 ASN A CA 1
ATOM 836 C C . ASN A 1 105 ? 15.939 -5.667 -31.607 1.00 87.25 105 ASN A C 1
ATOM 838 O O . ASN A 1 105 ? 16.384 -5.754 -32.754 1.00 87.25 105 ASN A O 1
ATOM 842 N N . THR A 1 106 ? 16.035 -4.527 -30.913 1.00 88.62 106 THR A N 1
ATOM 843 C CA . THR A 1 106 ? 16.654 -3.311 -31.456 1.00 88.62 106 THR A CA 1
ATOM 844 C C . THR A 1 106 ? 18.111 -3.570 -31.843 1.00 88.62 106 THR A C 1
ATOM 846 O O . THR A 1 106 ? 18.613 -2.944 -32.767 1.00 88.62 106 THR A O 1
ATOM 849 N N . VAL A 1 107 ? 18.778 -4.538 -31.200 1.00 88.31 107 VAL A N 1
ATOM 850 C CA . VAL A 1 107 ? 20.122 -5.000 -31.582 1.00 88.31 107 VAL A CA 1
ATOM 851 C C . VAL A 1 107 ? 20.221 -5.383 -33.057 1.00 88.31 107 VAL A C 1
ATOM 853 O O . VAL A 1 107 ? 21.150 -4.934 -33.725 1.00 88.31 107 VAL A O 1
ATOM 856 N N . ALA A 1 108 ? 19.261 -6.154 -33.575 1.00 90.88 108 ALA A N 1
ATOM 857 C CA . ALA A 1 108 ? 19.281 -6.598 -34.962 1.00 90.88 108 ALA A CA 1
ATOM 858 C C . ALA A 1 108 ? 19.145 -5.401 -35.904 1.00 90.88 108 ALA A C 1
ATOM 860 O O . ALA A 1 108 ? 19.951 -5.253 -36.814 1.00 90.88 108 ALA A O 1
ATOM 861 N N . PHE A 1 109 ? 18.209 -4.491 -35.613 1.00 90.50 109 PHE A N 1
ATOM 862 C CA . PHE A 1 109 ? 18.038 -3.255 -36.378 1.00 90.50 109 PHE A CA 1
ATOM 863 C C . PHE A 1 109 ? 19.311 -2.397 -36.392 1.00 90.50 109 PHE A C 1
ATOM 865 O O . PHE A 1 109 ? 19.717 -1.908 -37.443 1.00 90.50 109 PHE A O 1
ATOM 872 N N . ILE A 1 110 ? 19.975 -2.235 -35.242 1.00 89.44 110 ILE A N 1
ATOM 873 C CA . ILE A 1 110 ? 21.232 -1.480 -35.167 1.00 89.44 110 ILE A CA 1
ATOM 874 C C . ILE A 1 110 ? 22.321 -2.132 -36.013 1.00 89.44 110 ILE A C 1
ATOM 876 O O . ILE A 1 110 ? 23.032 -1.436 -36.730 1.00 89.44 110 ILE A O 1
ATOM 880 N N . GLN A 1 111 ? 22.439 -3.454 -35.969 1.00 89.06 111 GLN A N 1
ATOM 881 C CA . GLN A 1 111 ? 23.445 -4.170 -36.748 1.00 89.06 111 GLN A CA 1
ATOM 882 C C . GLN A 1 111 ? 23.183 -4.111 -38.256 1.00 89.06 111 GLN A C 1
ATOM 884 O O . GLN A 1 111 ? 24.136 -4.060 -39.028 1.00 89.06 111 GLN A O 1
ATOM 889 N N . THR A 1 112 ? 21.918 -4.118 -38.682 1.00 91.75 112 THR A N 1
ATOM 890 C CA . THR A 1 112 ? 21.557 -4.147 -40.106 1.00 91.75 112 THR A CA 1
ATOM 891 C C . THR A 1 112 ? 21.472 -2.768 -40.744 1.00 91.75 112 THR A C 1
ATOM 893 O O . THR A 1 112 ? 21.729 -2.641 -41.938 1.00 91.75 112 THR A O 1
ATOM 896 N N . CYS A 1 113 ? 21.065 -1.746 -39.989 1.00 91.00 113 CYS A N 1
ATOM 897 C CA . CYS A 1 113 ? 20.633 -0.470 -40.562 1.00 91.00 113 CYS A CA 1
ATOM 898 C C . CYS A 1 113 ? 21.509 0.727 -40.186 1.00 91.00 113 CYS A C 1
ATOM 900 O O . CYS A 1 113 ? 21.397 1.757 -40.843 1.00 91.00 113 CYS A O 1
ATOM 902 N N . LEU A 1 114 ? 22.342 0.636 -39.143 1.00 92.31 114 LEU A N 1
ATOM 903 C CA . LEU A 1 114 ? 23.081 1.789 -38.623 1.00 92.31 114 LEU A CA 1
ATOM 904 C C . LEU A 1 114 ? 24.575 1.695 -38.950 1.00 92.31 114 LEU A C 1
ATOM 906 O O . LEU A 1 114 ? 25.239 0.699 -38.662 1.00 92.31 114 LEU A O 1
ATOM 910 N N . GLY A 1 115 ? 25.110 2.769 -39.532 1.00 93.44 115 GLY A N 1
ATOM 911 C CA . GLY A 1 115 ? 26.527 2.904 -39.848 1.00 93.44 115 GLY A CA 1
ATOM 912 C C . GLY A 1 115 ? 27.342 3.561 -38.723 1.00 93.44 115 GLY A C 1
ATOM 913 O O . GLY A 1 115 ? 26.798 4.015 -37.711 1.00 93.44 115 GLY A O 1
ATOM 914 N N . PRO A 1 116 ? 28.674 3.674 -38.889 1.00 92.75 116 PRO A N 1
ATOM 915 C CA . PRO A 1 116 ? 29.552 4.286 -37.888 1.00 92.75 116 PRO A CA 1
ATOM 916 C C . PRO A 1 116 ? 29.183 5.731 -37.511 1.00 92.75 116 PRO A C 1
ATOM 918 O O . PRO A 1 116 ? 29.279 6.098 -36.337 1.00 92.75 116 PRO A O 1
ATOM 921 N N . GLU A 1 117 ? 28.734 6.541 -38.474 1.00 93.62 117 GLU A N 1
ATOM 922 C CA . GLU A 1 117 ? 28.325 7.930 -38.221 1.00 93.62 117 GLU A CA 1
ATOM 923 C C . GLU A 1 117 ? 27.011 8.015 -37.437 1.00 93.62 117 GLU A C 1
ATOM 925 O O . GLU A 1 117 ? 26.897 8.829 -36.517 1.00 93.62 117 GLU A O 1
ATOM 930 N N . ASP A 1 118 ? 26.058 7.119 -37.695 1.00 93.62 118 ASP A N 1
ATOM 931 C CA . ASP A 1 118 ? 24.820 7.064 -36.918 1.00 93.62 118 ASP A CA 1
ATOM 932 C C . ASP A 1 118 ? 25.094 6.631 -35.476 1.00 93.62 118 ASP A C 1
ATOM 934 O O . ASP A 1 118 ? 24.579 7.216 -34.524 1.00 93.62 118 ASP A O 1
ATOM 938 N N . LEU A 1 119 ? 25.984 5.652 -35.281 1.00 91.69 119 LEU A N 1
ATOM 939 C CA . LEU A 1 119 ? 26.420 5.236 -33.947 1.00 91.69 119 LEU A CA 1
ATOM 940 C C . LEU A 1 119 ? 27.123 6.376 -33.200 1.00 91.69 119 LEU A C 1
ATOM 942 O O . LEU A 1 119 ? 26.936 6.545 -31.992 1.00 91.69 119 LEU A O 1
ATOM 946 N N . LYS A 1 120 ? 27.925 7.183 -33.902 1.00 94.62 120 LYS A N 1
ATOM 947 C CA . LYS A 1 120 ? 28.561 8.380 -33.338 1.00 94.62 120 LYS A CA 1
ATOM 948 C C . LYS A 1 120 ? 27.517 9.423 -32.937 1.00 94.62 120 LYS A C 1
ATOM 950 O O . LYS A 1 120 ? 27.619 9.978 -31.839 1.00 94.62 120 LYS A O 1
ATOM 955 N N . TYR A 1 121 ? 26.498 9.640 -33.768 1.00 94.75 121 TYR A N 1
ATOM 956 C CA . TYR A 1 121 ? 25.366 10.506 -33.451 1.00 94.75 121 TYR A CA 1
ATOM 957 C C . TYR A 1 121 ? 24.603 10.020 -32.211 1.00 94.75 121 TYR A C 1
ATOM 959 O O . TYR A 1 121 ? 24.407 10.795 -31.273 1.00 94.75 121 TYR A O 1
ATOM 967 N N . LEU A 1 122 ? 24.235 8.736 -32.159 1.00 91.19 122 LEU A N 1
ATOM 968 C CA . LEU A 1 122 ? 23.493 8.142 -31.043 1.00 91.19 122 LEU A CA 1
ATOM 969 C C . LEU A 1 122 ? 24.270 8.230 -29.727 1.00 91.19 122 LEU A C 1
ATOM 971 O O . LEU A 1 122 ? 23.702 8.601 -28.705 1.00 91.19 122 LEU A O 1
ATOM 975 N N . ARG A 1 123 ? 25.585 7.971 -29.744 1.00 91.25 123 ARG A N 1
ATOM 976 C CA . ARG A 1 123 ? 26.442 8.135 -28.555 1.00 91.25 123 ARG A CA 1
ATOM 977 C C . ARG A 1 123 ? 26.480 9.580 -28.070 1.00 91.25 123 ARG A C 1
ATOM 979 O O . ARG A 1 123 ? 26.481 9.809 -26.864 1.00 91.25 123 ARG A O 1
ATOM 986 N N . ARG A 1 124 ? 26.522 10.555 -28.984 1.00 95.06 124 ARG A N 1
ATOM 987 C CA . ARG A 1 124 ? 26.453 11.976 -28.618 1.00 95.06 124 ARG A CA 1
ATOM 988 C C . ARG A 1 124 ? 25.105 12.303 -27.972 1.00 95.06 124 ARG A C 1
ATOM 990 O O . ARG A 1 124 ? 25.099 12.859 -26.881 1.00 95.06 124 ARG A O 1
ATOM 997 N N . ARG A 1 125 ? 23.992 11.886 -28.584 1.00 92.62 125 ARG A N 1
ATOM 998 C CA . ARG A 1 125 ? 22.642 12.086 -28.029 1.00 92.62 125 ARG A CA 1
ATOM 999 C C . ARG A 1 125 ? 22.455 11.426 -26.664 1.00 92.62 125 ARG A C 1
ATOM 1001 O O . ARG A 1 125 ? 21.891 12.047 -25.774 1.00 92.62 125 ARG A O 1
ATOM 1008 N N . ALA A 1 126 ? 22.966 10.210 -26.473 1.00 87.25 126 ALA A N 1
ATOM 1009 C CA . ALA A 1 126 ? 22.916 9.530 -25.181 1.00 87.25 126 ALA A CA 1
ATOM 1010 C C . ALA A 1 126 ? 23.634 10.338 -24.087 1.00 87.25 126 ALA A C 1
ATOM 1012 O O . ALA A 1 126 ? 23.084 10.517 -23.008 1.00 87.25 126 ALA A O 1
ATOM 1013 N N . ARG A 1 127 ? 24.812 10.906 -24.386 1.00 89.25 127 ARG A N 1
ATOM 1014 C CA . ARG A 1 127 ? 25.533 11.778 -23.442 1.00 89.25 127 ARG A CA 1
ATOM 1015 C C . ARG A 1 127 ? 24.791 13.079 -23.149 1.00 89.25 127 ARG A C 1
ATOM 1017 O O . ARG A 1 127 ? 24.795 13.512 -22.007 1.00 89.25 127 ARG A O 1
ATOM 1024 N N . GLU A 1 128 ? 24.176 13.699 -24.156 1.00 91.31 128 GLU A N 1
ATOM 1025 C CA . GLU A 1 128 ? 23.338 14.894 -23.964 1.00 91.31 128 GLU A CA 1
ATOM 1026 C C . GLU A 1 128 ? 22.155 14.593 -23.031 1.00 91.31 128 GLU A C 1
ATOM 1028 O O . GLU A 1 128 ? 21.873 15.371 -22.124 1.00 91.31 128 GLU A O 1
ATOM 1033 N N . LEU A 1 129 ? 21.504 13.439 -23.208 1.00 85.38 129 LEU A N 1
ATOM 1034 C CA . LEU A 1 129 ? 20.417 12.986 -22.340 1.00 85.38 129 LEU A CA 1
ATOM 1035 C C . LEU A 1 129 ? 20.904 12.663 -20.924 1.00 85.38 129 LEU A C 1
ATOM 1037 O O . LEU A 1 129 ? 20.277 13.097 -19.963 1.00 85.38 129 LEU A O 1
ATOM 1041 N N . ASP A 1 130 ? 22.026 11.964 -20.766 1.00 82.88 130 ASP A N 1
ATOM 1042 C CA . ASP A 1 130 ? 22.594 11.690 -19.441 1.00 82.88 130 ASP A CA 1
ATOM 1043 C C . ASP A 1 130 ? 22.997 12.993 -18.720 1.00 82.88 130 ASP A C 1
ATOM 1045 O O . ASP A 1 130 ? 22.806 13.121 -17.511 1.00 82.88 130 ASP A O 1
ATOM 1049 N N . ALA A 1 131 ? 23.495 13.989 -19.462 1.00 87.12 131 ALA A N 1
ATOM 1050 C CA . ALA A 1 131 ? 23.850 15.307 -18.936 1.00 87.12 131 ALA A CA 1
ATOM 1051 C C . ALA A 1 131 ? 22.637 16.213 -18.652 1.00 87.12 131 ALA A C 1
ATOM 1053 O O . ALA A 1 131 ? 22.787 17.209 -17.948 1.00 87.12 131 ALA A O 1
ATOM 1054 N N . SER A 1 132 ? 21.447 15.883 -19.168 1.00 87.19 132 SER A N 1
ATOM 1055 C CA . SER A 1 132 ? 20.237 16.706 -19.012 1.00 87.19 132 SER A CA 1
ATOM 1056 C C . SER A 1 132 ? 19.707 16.779 -17.577 1.00 87.19 132 SER A C 1
ATOM 1058 O O . SER A 1 132 ? 18.883 17.634 -17.282 1.00 87.19 132 SER A O 1
ATOM 1060 N N . GLY A 1 133 ? 20.151 15.887 -16.685 1.00 86.44 133 GLY A N 1
ATOM 1061 C CA . GLY A 1 133 ? 19.733 15.890 -15.282 1.00 86.44 133 GLY A CA 1
ATOM 1062 C C . GLY A 1 133 ? 18.336 15.321 -15.018 1.00 86.44 133 GLY A C 1
ATOM 1063 O O . GLY A 1 133 ? 17.993 15.135 -13.859 1.00 86.44 133 GLY A O 1
ATOM 1064 N N . VAL A 1 134 ? 17.574 14.919 -16.043 1.00 86.12 134 VAL A N 1
ATOM 1065 C CA . VAL A 1 134 ? 16.187 14.420 -15.898 1.00 86.12 134 VAL A CA 1
ATOM 1066 C C . VAL A 1 134 ? 16.050 13.318 -14.840 1.00 86.12 134 VAL A C 1
ATOM 1068 O O . VAL A 1 134 ? 15.112 13.316 -14.050 1.00 86.12 134 VAL A O 1
ATOM 1071 N N . ALA A 1 135 ? 16.999 12.378 -14.779 1.00 84.50 135 ALA A N 1
ATOM 1072 C CA . ALA A 1 135 ? 16.962 11.308 -13.780 1.00 84.50 135 ALA A CA 1
ATOM 1073 C C . ALA A 1 135 ? 17.221 11.807 -12.345 1.00 84.50 135 ALA A C 1
ATOM 1075 O O . ALA A 1 135 ? 16.760 11.186 -11.389 1.00 84.50 135 ALA A O 1
ATOM 1076 N N . LYS A 1 136 ? 17.977 12.898 -12.185 1.00 86.62 136 LYS A N 1
ATOM 1077 C CA . LYS A 1 136 ? 18.179 13.560 -10.894 1.00 86.62 136 LYS A CA 1
ATOM 1078 C C . LYS A 1 136 ? 16.884 14.250 -10.466 1.00 86.62 136 LYS A C 1
ATOM 1080 O O . LYS A 1 136 ? 16.429 13.990 -9.358 1.00 86.62 136 LYS A O 1
ATOM 1085 N N . ASP A 1 137 ? 16.260 15.007 -11.363 1.00 89.31 137 ASP A N 1
ATOM 1086 C CA . ASP A 1 137 ? 15.001 15.709 -11.090 1.00 89.31 137 ASP A CA 1
ATOM 1087 C C . ASP A 1 137 ? 13.888 14.724 -10.697 1.00 89.31 137 ASP A C 1
ATOM 1089 O O . ASP A 1 137 ? 13.200 14.922 -9.699 1.00 89.31 137 ASP A O 1
ATOM 1093 N N . GLN A 1 138 ? 13.770 13.596 -11.408 1.00 87.00 138 GLN A N 1
ATOM 1094 C CA . GLN A 1 138 ? 12.828 12.523 -11.063 1.00 87.00 138 GLN A CA 1
ATOM 1095 C C . GLN A 1 138 ? 13.083 11.937 -9.666 1.00 87.00 138 GLN A C 1
ATOM 1097 O O . GLN A 1 138 ? 12.140 11.682 -8.919 1.00 87.00 138 GLN A O 1
ATOM 1102 N N . ARG A 1 139 ? 14.352 11.729 -9.284 1.00 86.56 139 ARG A N 1
ATOM 1103 C CA . ARG A 1 139 ? 14.702 11.229 -7.942 1.00 86.56 139 ARG A CA 1
ATOM 1104 C C . ARG A 1 139 ? 14.367 12.247 -6.854 1.00 86.56 139 ARG A C 1
ATOM 1106 O O . ARG A 1 139 ? 13.911 11.848 -5.787 1.00 86.56 139 ARG A O 1
ATOM 1113 N N . GLU A 1 140 ? 14.578 13.536 -7.108 1.00 91.81 140 GLU A N 1
ATOM 1114 C CA . GLU A 1 140 ? 14.225 14.612 -6.174 1.00 91.81 140 GLU A CA 1
ATOM 1115 C C . GLU A 1 140 ? 12.707 14.739 -5.999 1.00 91.81 140 GLU A C 1
ATOM 1117 O O . GLU A 1 140 ? 12.228 14.851 -4.869 1.00 91.81 140 GLU A O 1
ATOM 1122 N N . GLN A 1 141 ? 11.940 14.633 -7.088 1.00 91.19 141 GLN A N 1
ATOM 1123 C CA . GLN A 1 141 ? 10.476 14.579 -7.040 1.00 91.19 141 GLN A CA 1
ATOM 1124 C C . GLN A 1 141 ? 9.985 13.370 -6.234 1.00 91.19 141 GLN A C 1
ATOM 1126 O O . GLN A 1 141 ? 9.194 13.535 -5.307 1.00 91.19 141 GLN A O 1
ATOM 1131 N N . GLN A 1 142 ? 10.512 12.173 -6.513 1.00 87.94 142 GLN A N 1
ATOM 1132 C CA . GLN A 1 142 ? 10.144 10.956 -5.785 1.00 87.94 142 GLN A CA 1
ATOM 1133 C C . GLN A 1 142 ? 10.488 11.056 -4.292 1.00 87.94 142 GLN A C 1
ATOM 1135 O O . GLN A 1 142 ? 9.677 10.695 -3.441 1.00 87.94 142 GLN A O 1
ATOM 1140 N N . ALA A 1 143 ? 11.672 11.574 -3.955 1.00 91.69 143 ALA A N 1
ATOM 1141 C CA . ALA A 1 143 ? 12.082 11.767 -2.567 1.00 91.69 143 ALA A CA 1
ATOM 1142 C C . ALA A 1 143 ? 11.183 12.772 -1.830 1.00 91.69 143 ALA A C 1
ATOM 1144 O O . ALA A 1 143 ? 10.873 12.568 -0.655 1.00 91.69 143 ALA A O 1
ATOM 1145 N N . THR A 1 144 ? 10.752 13.834 -2.516 1.00 94.50 144 THR A N 1
ATOM 1146 C CA . THR A 1 144 ? 9.846 14.850 -1.963 1.00 94.50 144 THR A CA 1
ATOM 1147 C C . THR A 1 144 ? 8.469 14.253 -1.688 1.00 94.50 144 THR A C 1
ATOM 1149 O O . THR A 1 144 ? 8.006 14.324 -0.551 1.00 94.50 144 THR A O 1
ATOM 1152 N N . ALA A 1 145 ? 7.877 13.563 -2.668 1.00 92.62 145 ALA A N 1
ATOM 1153 C CA . ALA A 1 145 ? 6.594 12.877 -2.506 1.00 92.62 145 ALA A CA 1
ATOM 1154 C C . ALA A 1 145 ? 6.636 11.850 -1.361 1.00 92.62 145 ALA A C 1
ATOM 1156 O O . ALA A 1 145 ? 5.783 11.854 -0.477 1.00 92.62 145 ALA A O 1
ATOM 1157 N N . TYR A 1 146 ? 7.683 11.019 -1.296 1.00 89.62 146 TYR A N 1
ATOM 1158 C CA . TYR A 1 146 ? 7.844 10.054 -0.204 1.00 89.62 146 TYR A CA 1
ATOM 1159 C C . TYR A 1 146 ? 7.959 10.721 1.162 1.00 89.62 146 TYR A C 1
ATOM 1161 O O . TYR A 1 146 ? 7.389 10.228 2.136 1.00 89.62 146 TYR A O 1
ATOM 1169 N N . LYS A 1 147 ? 8.682 11.840 1.252 1.00 94.12 147 LYS A N 1
ATOM 1170 C CA . LYS A 1 147 ? 8.790 12.594 2.498 1.00 94.12 147 LYS A CA 1
ATOM 1171 C C . LYS A 1 147 ? 7.430 13.139 2.932 1.00 94.12 147 LYS A C 1
ATOM 1173 O O . LYS A 1 147 ? 7.077 12.982 4.096 1.00 94.12 147 LYS A O 1
ATOM 1178 N N . GLU A 1 148 ? 6.659 13.713 2.013 1.00 92.88 148 GLU A N 1
ATOM 1179 C CA . GLU A 1 148 ? 5.312 14.219 2.296 1.00 92.88 148 GLU A CA 1
ATOM 1180 C C . GLU A 1 148 ? 4.380 13.110 2.789 1.00 92.88 148 GLU A C 1
ATOM 1182 O O . GLU A 1 148 ? 3.728 13.274 3.822 1.00 92.88 148 GLU A O 1
ATOM 1187 N N . THR A 1 149 ? 4.372 11.953 2.124 1.00 90.56 149 THR A N 1
ATOM 1188 C CA . THR A 1 149 ? 3.577 10.790 2.544 1.00 90.56 149 THR A CA 1
ATOM 1189 C C . THR A 1 149 ? 3.995 10.292 3.926 1.00 90.56 149 THR A C 1
ATOM 1191 O O . THR A 1 149 ? 3.146 10.024 4.778 1.00 90.56 149 THR A O 1
ATOM 1194 N N . VAL A 1 150 ? 5.300 10.198 4.196 1.00 93.50 150 VAL A N 1
ATOM 1195 C CA . VAL A 1 150 ? 5.809 9.793 5.514 1.00 93.50 150 VAL A CA 1
ATOM 1196 C C . VAL A 1 150 ? 5.419 10.804 6.591 1.00 93.50 150 VAL A C 1
ATOM 1198 O O . VAL A 1 150 ? 5.000 10.402 7.676 1.00 93.50 150 VAL A O 1
ATOM 1201 N N . ASP A 1 151 ? 5.518 12.101 6.312 1.00 92.75 151 ASP A N 1
ATOM 1202 C CA . ASP A 1 151 ? 5.160 13.150 7.264 1.00 92.75 151 ASP A CA 1
ATOM 1203 C C . ASP A 1 151 ? 3.647 13.169 7.538 1.00 92.75 151 ASP A C 1
ATOM 1205 O O . ASP A 1 151 ? 3.246 13.302 8.698 1.00 92.75 151 ASP A O 1
ATOM 1209 N N . LYS A 1 152 ? 2.802 12.952 6.518 1.00 90.81 152 LYS A N 1
ATOM 1210 C CA . LYS A 1 152 ? 1.352 12.736 6.684 1.00 90.81 152 LYS A CA 1
ATOM 1211 C C . LYS A 1 152 ? 1.078 11.538 7.601 1.00 90.81 152 LYS A C 1
ATOM 1213 O O . LYS A 1 152 ? 0.398 11.692 8.616 1.00 90.81 152 LYS A O 1
ATOM 1218 N N . LYS A 1 153 ? 1.684 10.378 7.315 1.00 90.56 153 LYS A N 1
ATOM 1219 C CA . LYS A 1 153 ? 1.521 9.152 8.121 1.00 90.56 153 LYS A CA 1
ATOM 1220 C C . LYS A 1 153 ? 1.987 9.337 9.565 1.00 90.56 153 LYS A C 1
ATOM 1222 O O . LYS A 1 153 ? 1.309 8.908 10.494 1.00 90.56 153 LYS A O 1
ATOM 1227 N N . ARG A 1 154 ? 3.113 10.023 9.786 1.00 92.25 154 ARG A N 1
ATOM 1228 C CA . ARG A 1 154 ? 3.623 10.331 11.134 1.00 92.25 154 ARG A CA 1
ATOM 1229 C C . ARG A 1 154 ? 2.683 11.244 11.913 1.00 92.25 154 ARG A C 1
ATOM 1231 O O . ARG A 1 154 ? 2.445 10.987 13.091 1.00 92.25 154 ARG A O 1
ATOM 1238 N N . LYS A 1 155 ? 2.136 12.283 11.273 1.00 92.19 155 LYS A N 1
ATOM 1239 C CA . LYS A 1 155 ? 1.146 13.174 11.899 1.00 92.19 155 LYS A CA 1
ATOM 1240 C C . LYS A 1 155 ? -0.111 12.401 12.293 1.00 92.19 155 LYS A C 1
ATOM 1242 O O . LYS A 1 155 ? -0.505 12.480 13.456 1.00 92.19 155 LYS A O 1
ATOM 1247 N N . ALA A 1 156 ? -0.662 11.599 11.382 1.00 88.56 156 ALA A N 1
ATOM 1248 C CA . ALA A 1 156 ? -1.817 10.745 11.658 1.00 88.56 156 ALA A CA 1
ATOM 1249 C C . ALA A 1 156 ? -1.543 9.782 12.826 1.00 88.56 156 ALA A C 1
ATOM 1251 O O . ALA A 1 156 ? -2.321 9.731 13.775 1.00 88.56 156 ALA A O 1
ATOM 1252 N N . ALA A 1 157 ? -0.393 9.100 12.830 1.00 88.69 157 ALA A N 1
ATOM 1253 C CA . ALA A 1 157 ? -0.008 8.202 13.919 1.00 88.69 157 ALA A CA 1
ATOM 1254 C C . ALA A 1 157 ? 0.121 8.935 15.265 1.00 88.69 157 ALA A C 1
ATOM 1256 O O . ALA A 1 157 ? -0.344 8.439 16.290 1.00 88.69 157 ALA A O 1
ATOM 1257 N N . SER A 1 158 ? 0.713 10.134 15.276 1.00 89.50 158 SER A N 1
ATOM 1258 C CA . SER A 1 158 ? 0.831 10.937 16.498 1.00 89.50 158 SER A CA 1
ATOM 1259 C C . SER A 1 158 ? -0.526 11.417 17.022 1.00 89.50 158 SER A C 1
ATOM 1261 O O . SER A 1 158 ? -0.749 11.386 18.230 1.00 89.50 158 SER A O 1
ATOM 1263 N N . ALA A 1 159 ? -1.452 11.787 16.130 1.00 91.19 159 ALA A N 1
ATOM 1264 C CA . ALA A 1 159 ? -2.813 12.167 16.491 1.00 91.19 159 ALA A CA 1
ATOM 1265 C C . ALA A 1 159 ? -3.593 10.974 17.062 1.00 91.19 159 ALA A C 1
ATOM 1267 O O . ALA A 1 159 ? -4.177 11.089 18.137 1.00 91.19 159 ALA A O 1
ATOM 1268 N N . ARG A 1 160 ? -3.528 9.805 16.404 1.00 85.12 160 ARG A N 1
ATOM 1269 C CA . ARG A 1 160 ? -4.122 8.552 16.903 1.00 85.12 160 ARG A CA 1
ATOM 1270 C C . ARG A 1 160 ? -3.584 8.207 18.288 1.00 85.12 160 ARG A C 1
ATOM 1272 O O . ARG A 1 160 ? -4.362 7.961 19.205 1.00 85.12 160 ARG A O 1
ATOM 1279 N N . LYS A 1 161 ? -2.261 8.274 18.468 1.00 88.50 161 LYS A N 1
ATOM 1280 C CA . LYS A 1 161 ? -1.623 8.022 19.763 1.00 88.50 161 LYS A CA 1
ATOM 1281 C C . LYS A 1 161 ? -2.107 8.999 20.836 1.00 88.50 161 LYS A C 1
ATOM 1283 O O . LYS A 1 161 ? -2.472 8.560 21.916 1.00 88.50 161 LYS A O 1
ATOM 1288 N N . ALA A 1 162 ? -2.182 10.295 20.535 1.00 91.31 162 ALA A N 1
ATOM 1289 C CA . ALA A 1 162 ? -2.681 11.292 21.482 1.00 91.31 162 ALA A CA 1
ATOM 1290 C C . ALA A 1 162 ? -4.147 11.044 21.886 1.00 91.31 162 ALA A C 1
ATOM 1292 O O . ALA A 1 162 ? -4.490 11.208 23.055 1.00 91.31 162 ALA A O 1
ATOM 1293 N N . ILE A 1 163 ? -5.002 10.613 20.951 1.00 86.94 163 ILE A N 1
ATOM 1294 C CA . ILE A 1 163 ? -6.400 10.243 21.234 1.00 86.94 163 ILE A CA 1
ATOM 1295 C C . ILE A 1 163 ? -6.457 9.021 22.160 1.00 86.94 163 ILE A C 1
ATOM 1297 O O . ILE A 1 163 ? -7.182 9.038 23.157 1.00 86.94 163 ILE A O 1
ATOM 1301 N N . VAL A 1 164 ? -5.675 7.980 21.861 1.00 86.12 164 VAL A N 1
ATOM 1302 C CA . VAL A 1 164 ? -5.599 6.761 22.682 1.00 86.12 164 VAL A CA 1
ATOM 1303 C C . VAL A 1 164 ? -5.061 7.073 24.080 1.00 86.12 164 VAL A C 1
ATOM 1305 O O . VAL A 1 164 ? -5.665 6.656 25.068 1.00 86.12 164 VAL A O 1
ATOM 1308 N N . ASP A 1 165 ? -3.990 7.861 24.181 1.00 86.56 165 ASP A N 1
ATOM 1309 C CA . ASP A 1 165 ? -3.373 8.261 25.450 1.00 86.56 165 ASP A CA 1
ATOM 1310 C C . ASP A 1 165 ? -4.327 9.134 26.287 1.00 86.56 165 ASP A C 1
ATOM 1312 O O . ASP A 1 165 ? -4.449 8.947 27.502 1.00 86.56 165 ASP A O 1
ATOM 1316 N N . ALA A 1 166 ? -5.073 10.047 25.654 1.00 88.62 166 ALA A N 1
ATOM 1317 C CA . ALA A 1 166 ? -6.096 10.851 26.323 1.00 88.62 166 ALA A CA 1
ATOM 1318 C C . ALA A 1 166 ? -7.260 9.988 26.834 1.00 88.62 166 ALA A C 1
ATOM 1320 O O . ALA A 1 166 ? -7.706 10.171 27.971 1.00 88.62 166 ALA A O 1
ATOM 1321 N N . LYS A 1 167 ? -7.727 9.015 26.036 1.00 86.06 167 LYS A N 1
ATOM 1322 C CA . LYS A 1 167 ? -8.750 8.049 26.465 1.00 86.06 167 LYS A CA 1
ATOM 1323 C C . LYS A 1 167 ? -8.248 7.216 27.644 1.00 86.06 167 LYS A C 1
ATOM 1325 O O . LYS A 1 167 ? -8.952 7.093 28.642 1.00 86.06 167 LYS A O 1
ATOM 1330 N N . ARG A 1 168 ? -7.016 6.708 27.564 1.00 85.81 168 ARG A N 1
ATOM 1331 C CA . ARG A 1 168 ? -6.372 5.940 28.638 1.00 85.81 168 ARG A CA 1
ATOM 1332 C C . ARG A 1 168 ? -6.292 6.749 29.930 1.00 85.81 168 ARG A C 1
ATOM 1334 O O . ARG A 1 168 ? -6.760 6.278 30.957 1.00 85.81 168 ARG A O 1
ATOM 1341 N N . THR A 1 169 ? -5.811 7.989 29.857 1.00 88.31 169 THR A N 1
ATOM 1342 C CA . THR A 1 169 ? -5.718 8.893 31.017 1.00 88.31 169 THR A CA 1
ATOM 1343 C C . THR A 1 169 ? -7.092 9.159 31.636 1.00 88.31 169 THR A C 1
ATOM 1345 O O . THR A 1 169 ? -7.236 9.186 32.857 1.00 88.31 169 THR A O 1
ATOM 1348 N N . ARG A 1 170 ? -8.126 9.329 30.800 1.00 87.62 170 ARG A N 1
ATOM 1349 C CA . ARG A 1 170 ? -9.503 9.528 31.265 1.00 87.62 170 ARG A CA 1
ATOM 1350 C C . ARG A 1 170 ? -10.043 8.305 32.009 1.00 87.62 170 ARG A C 1
ATOM 1352 O O . ARG A 1 170 ? -10.731 8.494 33.004 1.00 87.62 170 ARG A O 1
ATOM 1359 N N . ILE A 1 171 ? -9.737 7.093 31.540 1.00 85.56 171 ILE A N 1
ATOM 1360 C CA . ILE A 1 171 ? -10.137 5.834 32.189 1.00 85.56 171 ILE A CA 1
ATOM 1361 C C . ILE A 1 171 ? -9.325 5.597 33.474 1.00 85.56 171 ILE A C 1
ATOM 1363 O O . ILE A 1 171 ? -9.892 5.188 34.482 1.00 85.56 171 ILE A O 1
ATOM 1367 N N . ASP A 1 172 ? -8.023 5.901 33.479 1.00 84.56 172 ASP A N 1
ATOM 1368 C CA . ASP A 1 172 ? -7.147 5.759 34.655 1.00 84.56 172 ASP A CA 1
ATOM 1369 C C . ASP A 1 172 ? -7.580 6.658 35.828 1.00 84.56 172 ASP A C 1
ATOM 1371 O O . ASP A 1 172 ? -7.388 6.305 36.989 1.00 84.56 172 ASP A O 1
ATOM 1375 N N . ALA A 1 173 ? -8.194 7.810 35.542 1.00 88.81 173 ALA A N 1
ATOM 1376 C CA . ALA A 1 173 ? -8.697 8.740 36.555 1.00 88.81 173 ALA A CA 1
ATOM 1377 C C . ALA A 1 173 ? -10.044 8.322 37.188 1.00 88.81 173 ALA A C 1
ATOM 1379 O O . ALA A 1 173 ? -10.539 9.005 38.089 1.00 88.81 173 ALA A O 1
ATOM 1380 N N . VAL A 1 174 ? -10.674 7.244 36.712 1.00 88.62 174 VAL A N 1
ATOM 1381 C CA . VAL A 1 174 ? -11.997 6.808 37.176 1.00 88.62 174 VAL A CA 1
ATOM 1382 C C . VAL A 1 174 ? -11.885 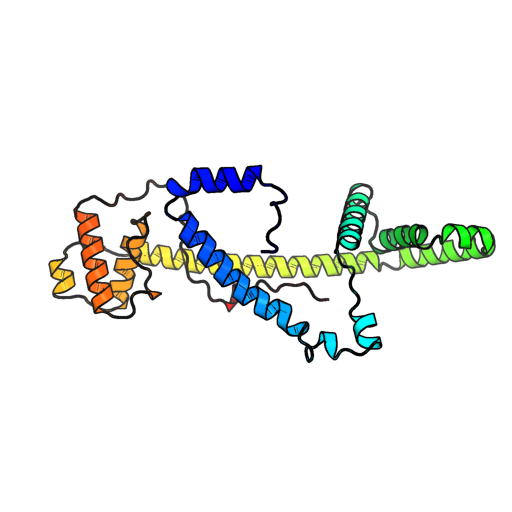6.133 38.533 1.00 88.62 174 VAL A C 1
ATOM 1384 O O . VAL A 1 174 ? -11.152 5.163 38.698 1.00 88.62 174 VAL A O 1
ATOM 1387 N N . VAL A 1 175 ? -12.684 6.596 39.494 1.00 86.25 175 VAL A N 1
ATOM 1388 C CA . VAL A 1 175 ? -12.918 5.865 40.743 1.00 86.25 175 VAL A CA 1
ATOM 1389 C C . VAL A 1 175 ? -14.063 4.872 40.502 1.00 86.25 175 VAL A C 1
ATOM 1391 O O . VAL A 1 175 ? -15.195 5.318 40.270 1.00 86.25 175 VAL A O 1
ATOM 1394 N N . PRO A 1 176 ? -13.809 3.550 40.507 1.00 85.38 176 PRO A N 1
ATOM 1395 C CA . PRO A 1 176 ? -14.825 2.559 4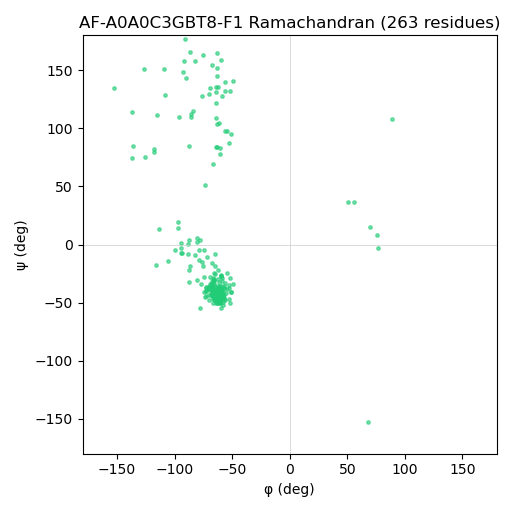0.174 1.00 85.38 176 PRO A CA 1
ATOM 1396 C C . PRO A 1 176 ? -15.912 2.488 41.251 1.00 85.38 176 PRO A C 1
ATOM 1398 O O . PRO A 1 176 ? -15.632 2.452 42.452 1.00 85.38 176 PRO A O 1
ATOM 1401 N N . ARG A 1 177 ? -17.177 2.455 40.823 1.00 85.50 177 ARG A N 1
ATOM 1402 C CA . ARG A 1 177 ? -18.329 2.242 41.707 1.00 85.50 177 ARG A CA 1
ATOM 1403 C C . ARG A 1 177 ? -18.544 0.741 41.881 1.00 85.50 177 ARG A C 1
ATOM 1405 O O . ARG A 1 177 ? -18.986 0.076 40.956 1.00 85.50 177 ARG A O 1
ATOM 1412 N N . LEU A 1 178 ? -18.265 0.218 43.073 1.00 86.31 178 LEU A N 1
ATOM 1413 C CA . LEU A 1 178 ? -18.321 -1.229 43.343 1.00 86.31 178 LEU A CA 1
ATOM 1414 C C . LEU A 1 178 ? -19.604 -1.696 44.050 1.00 86.31 178 LEU A C 1
ATOM 1416 O O . LEU A 1 178 ? -19.802 -2.895 44.239 1.00 86.31 178 LEU A O 1
ATOM 1420 N N . ASP A 1 179 ? -20.486 -0.770 44.435 1.00 87.56 179 ASP A N 1
ATOM 1421 C CA . ASP A 1 179 ? -21.767 -1.105 45.060 1.00 87.56 179 ASP A CA 1
ATOM 1422 C C . ASP A 1 179 ? -22.910 -1.145 44.038 1.00 87.56 179 ASP A C 1
ATOM 1424 O O . ASP A 1 179 ? -23.374 -0.111 43.545 1.00 87.56 179 ASP A O 1
ATOM 1428 N N . THR A 1 180 ? -23.404 -2.356 43.779 1.00 86.44 180 THR A N 1
ATOM 1429 C CA . THR A 1 180 ? -24.510 -2.633 42.852 1.00 86.44 180 THR A CA 1
ATOM 1430 C C . THR A 1 180 ? -25.828 -1.960 43.240 1.00 86.44 180 THR A C 1
ATOM 1432 O O . THR A 1 180 ? -26.586 -1.559 42.351 1.00 86.44 180 THR A O 1
ATOM 1435 N N . GLN A 1 181 ? -26.098 -1.790 44.540 1.00 83.31 181 GLN A N 1
ATOM 1436 C CA . GLN A 1 181 ? -27.350 -1.196 45.002 1.00 83.31 181 GLN A CA 1
ATOM 1437 C C . GLN A 1 181 ? -27.336 0.313 44.736 1.00 83.31 181 GLN A C 1
ATOM 1439 O O . GLN A 1 181 ? -28.256 0.834 44.107 1.00 83.31 181 GLN A O 1
ATOM 1444 N N . SER A 1 182 ? -26.223 0.993 45.047 1.00 85.69 182 SER A N 1
ATOM 1445 C CA . SER A 1 182 ? -26.047 2.413 44.708 1.00 85.69 182 SER A CA 1
ATOM 1446 C C . SER A 1 182 ? -26.189 2.715 43.211 1.00 85.69 182 SER A C 1
ATOM 1448 O O . SER A 1 182 ? -26.667 3.788 42.844 1.00 85.69 182 SER A O 1
ATOM 1450 N N . ILE A 1 183 ? -25.739 1.808 42.334 1.00 86.25 183 ILE A N 1
ATOM 1451 C CA . ILE A 1 183 ? -25.792 1.982 40.873 1.00 86.25 183 ILE A CA 1
ATOM 1452 C C . ILE A 1 183 ? -27.227 1.848 40.370 1.00 86.25 183 ILE A C 1
ATOM 1454 O O . ILE A 1 183 ? -27.629 2.583 39.473 1.00 86.25 183 ILE A O 1
ATOM 1458 N N . THR A 1 184 ? -28.002 0.946 40.968 1.00 86.00 184 THR A N 1
ATOM 1459 C CA . THR A 1 184 ? -29.410 0.739 40.611 1.00 86.00 184 THR A CA 1
ATOM 1460 C C . THR A 1 184 ? -30.276 1.898 41.106 1.00 86.00 184 THR A C 1
ATOM 1462 O O . THR A 1 184 ? -31.090 2.424 40.348 1.00 86.00 184 THR A O 1
ATOM 1465 N N . ASP A 1 185 ? -30.052 2.345 42.344 1.00 84.31 185 ASP A N 1
ATOM 1466 C CA . ASP A 1 185 ? -30.848 3.397 42.983 1.00 84.31 185 ASP A CA 1
ATOM 1467 C C . ASP A 1 185 ? -30.486 4.798 42.467 1.00 84.31 185 ASP A C 1
ATOM 1469 O O . ASP A 1 185 ? -31.348 5.667 42.332 1.00 84.31 185 ASP A O 1
ATOM 1473 N N . ASN A 1 186 ? -29.209 5.024 42.142 1.00 87.19 186 ASN A N 1
ATOM 1474 C CA . ASN A 1 186 ? -28.736 6.261 41.533 1.00 87.19 186 ASN A CA 1
ATOM 1475 C C . ASN A 1 186 ? -27.743 5.977 40.386 1.00 87.19 186 ASN A C 1
ATOM 1477 O O . ASN A 1 186 ? -26.515 6.020 40.574 1.00 87.19 186 ASN A O 1
ATOM 1481 N N . PRO A 1 187 ? -28.263 5.717 39.174 1.00 81.19 187 PRO A N 1
ATOM 1482 C CA . PRO A 1 187 ? -27.443 5.357 38.021 1.00 81.19 187 PRO A CA 1
ATOM 1483 C C . PRO A 1 187 ? -26.627 6.522 37.446 1.00 81.19 187 PRO A C 1
ATOM 1485 O O . PRO A 1 187 ? -25.749 6.288 36.625 1.00 81.19 187 PRO A O 1
ATOM 1488 N N . GLY A 1 188 ? -26.872 7.770 37.859 1.00 87.44 188 GLY A N 1
ATOM 1489 C CA . GLY A 1 188 ? -26.127 8.928 37.351 1.00 87.44 188 GLY A CA 1
ATOM 1490 C C . GLY A 1 188 ? -26.412 9.239 35.875 1.00 87.44 188 GLY A C 1
ATOM 1491 O O . GLY A 1 188 ? -27.511 8.976 35.366 1.00 87.44 188 GLY A O 1
ATOM 1492 N N . THR A 1 189 ? -25.446 9.845 35.184 1.00 88.25 189 THR A N 1
ATOM 1493 C CA . THR A 1 189 ? -25.557 10.228 33.762 1.00 88.25 189 THR A CA 1
ATOM 1494 C C . THR A 1 189 ? -25.031 9.142 32.816 1.00 88.25 189 THR A C 1
ATOM 1496 O O . THR A 1 189 ? -24.210 8.311 33.191 1.00 88.25 189 THR A O 1
ATOM 1499 N N . ASN A 1 190 ? -25.464 9.155 31.547 1.00 86.00 190 ASN A N 1
ATOM 1500 C CA . ASN A 1 190 ? -24.975 8.195 30.543 1.00 86.00 190 ASN A CA 1
ATOM 1501 C C . ASN A 1 190 ? -23.448 8.247 30.374 1.00 86.00 190 ASN A C 1
ATOM 1503 O O . ASN A 1 190 ? -22.825 7.204 30.229 1.00 86.00 190 ASN A O 1
ATOM 1507 N N . ASN A 1 191 ? -22.855 9.442 30.444 1.00 85.25 191 ASN A N 1
ATOM 1508 C CA . ASN A 1 191 ? -21.409 9.625 30.313 1.00 85.25 191 ASN A CA 1
ATOM 1509 C C . ASN A 1 191 ? -20.634 9.009 31.486 1.00 85.25 191 ASN A C 1
ATOM 1511 O O . ASN A 1 191 ? -19.532 8.506 31.290 1.00 85.25 191 ASN A O 1
ATOM 1515 N N . GLU A 1 192 ? -21.191 9.062 32.699 1.00 86.31 192 GLU A N 1
ATOM 1516 C CA . GLU A 1 192 ? -20.603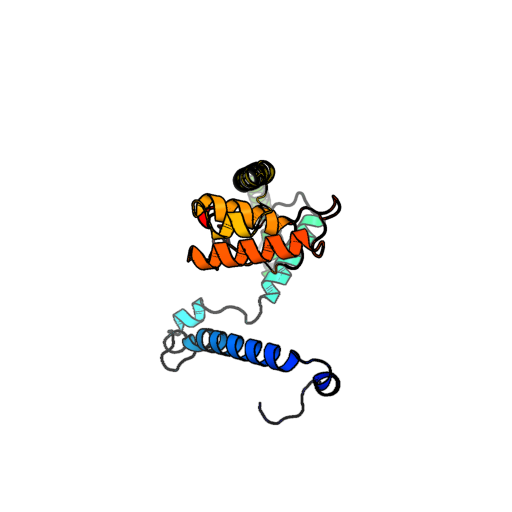 8.420 33.879 1.00 86.31 192 GLU A CA 1
ATOM 1517 C C . GLU A 1 192 ? -20.696 6.898 33.777 1.00 86.31 192 GLU A C 1
ATOM 1519 O O . GLU A 1 192 ? -19.713 6.213 34.045 1.00 86.31 192 GLU A O 1
ATOM 1524 N N . LEU A 1 193 ? -21.847 6.373 33.342 1.00 87.50 193 LEU A N 1
ATOM 1525 C CA . LEU A 1 193 ? -22.043 4.939 33.116 1.00 87.50 193 LEU A CA 1
ATOM 1526 C C . LEU A 1 193 ? -21.094 4.397 32.042 1.00 87.50 193 LEU A C 1
ATOM 1528 O O . LEU A 1 193 ? -20.467 3.365 32.258 1.00 87.50 193 LEU A O 1
ATOM 1532 N N . ASP A 1 194 ? -20.947 5.107 30.922 1.00 87.06 194 ASP A N 1
ATOM 1533 C CA . ASP A 1 194 ? -20.024 4.724 29.848 1.00 87.06 194 ASP A CA 1
ATOM 1534 C C . ASP A 1 194 ? -18.579 4.678 30.343 1.00 87.06 194 ASP A C 1
ATOM 1536 O O . ASP A 1 194 ? -17.855 3.729 30.060 1.00 87.06 194 ASP A O 1
ATOM 1540 N N . LEU A 1 195 ? -18.170 5.671 31.132 1.00 87.25 195 LEU A N 1
ATOM 1541 C CA . LEU A 1 195 ? -16.813 5.752 31.653 1.00 87.25 195 LEU A CA 1
ATOM 1542 C C . LEU A 1 195 ? -16.506 4.633 32.670 1.00 87.25 195 LEU A C 1
ATOM 1544 O O . LEU A 1 195 ? -15.405 4.087 32.676 1.00 87.25 195 LEU A O 1
ATOM 1548 N N . GLN A 1 196 ? -17.484 4.261 33.501 1.00 87.88 196 GLN A N 1
ATOM 1549 C CA . GLN A 1 196 ? -17.379 3.125 34.427 1.00 87.88 196 GLN A CA 1
ATOM 1550 C C . GLN A 1 196 ? -17.330 1.786 33.675 1.00 87.88 196 GLN A C 1
ATOM 1552 O O . GLN A 1 196 ? -16.523 0.918 34.002 1.00 87.88 196 GLN A O 1
ATOM 1557 N N . LEU A 1 197 ? -18.148 1.625 32.631 1.00 88.75 197 LEU A N 1
ATOM 1558 C CA . LEU A 1 197 ? -18.132 0.438 31.773 1.00 88.75 197 LEU A CA 1
ATOM 1559 C C . LEU A 1 197 ? -16.803 0.284 31.027 1.00 88.75 197 LEU A C 1
ATOM 1561 O O . LEU A 1 197 ? -16.263 -0.818 30.994 1.00 88.75 197 LEU A O 1
ATOM 1565 N N . GLU A 1 198 ? -16.247 1.368 30.477 1.00 87.94 198 GLU A N 1
ATOM 1566 C CA . GLU A 1 198 ? -14.932 1.350 29.817 1.00 87.94 198 GLU A CA 1
ATOM 1567 C C . GLU A 1 198 ? -13.808 0.931 30.782 1.00 87.94 198 GLU A C 1
ATOM 1569 O O . GLU A 1 198 ? -12.890 0.213 30.384 1.00 87.94 198 GLU A O 1
ATOM 1574 N N . TRP A 1 199 ? -13.893 1.317 32.060 1.00 89.44 199 TRP A N 1
ATOM 1575 C CA . TRP A 1 199 ? -12.952 0.860 33.085 1.00 89.44 199 TRP A CA 1
ATOM 1576 C C . TRP A 1 199 ? -13.044 -0.655 33.318 1.00 89.44 199 TRP A C 1
ATOM 1578 O O . TRP A 1 199 ? -12.020 -1.338 33.310 1.00 89.44 199 TRP A O 1
ATOM 1588 N N . HIS A 1 200 ? -14.257 -1.204 33.453 1.00 84.75 200 HIS A N 1
ATOM 1589 C CA . HIS A 1 200 ? -14.451 -2.648 33.625 1.00 84.75 200 HIS A CA 1
ATOM 1590 C C . HIS A 1 200 ? -14.072 -3.454 32.370 1.00 84.75 200 HIS A C 1
ATOM 1592 O O . HIS A 1 200 ? -1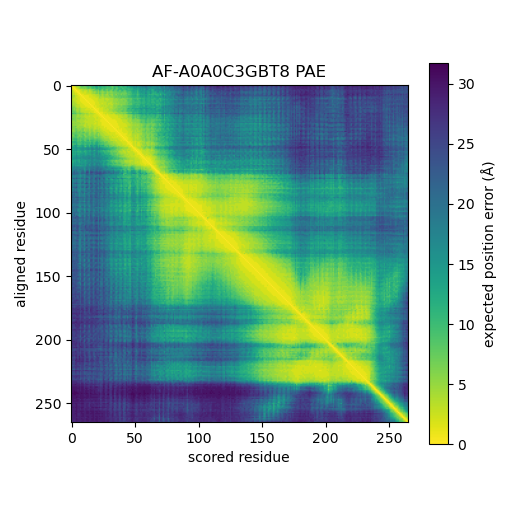3.465 -4.515 32.495 1.00 84.75 200 HIS A O 1
ATOM 1598 N N . GLN A 1 201 ? -14.347 -2.939 31.166 1.00 85.38 201 GLN A N 1
ATOM 1599 C CA . GLN A 1 201 ? -13.951 -3.564 29.893 1.00 85.38 201 GLN A CA 1
ATOM 1600 C C . GLN A 1 201 ? -12.440 -3.760 29.771 1.00 85.38 201 GLN A C 1
ATOM 1602 O O . GLN A 1 201 ? -11.995 -4.713 29.143 1.00 85.38 201 GLN A O 1
ATOM 1607 N N . ARG A 1 202 ? -11.635 -2.876 30.372 1.00 80.62 202 ARG A N 1
ATOM 1608 C CA . ARG A 1 202 ? -10.174 -3.016 30.360 1.00 80.62 202 ARG A CA 1
ATOM 1609 C C . ARG A 1 202 ? -9.690 -4.243 31.134 1.00 80.62 202 ARG A C 1
ATOM 1611 O O . ARG A 1 202 ? -8.630 -4.777 30.820 1.00 80.62 202 ARG A O 1
ATOM 1618 N N . LEU A 1 203 ? -10.428 -4.648 32.162 1.00 76.25 203 LEU A N 1
ATOM 1619 C CA . LEU A 1 203 ? -10.091 -5.799 32.999 1.00 76.25 203 LEU A CA 1
ATOM 1620 C C . LEU A 1 203 ? -10.652 -7.105 32.421 1.00 76.25 203 LEU A C 1
ATOM 1622 O O . LEU A 1 203 ? -10.142 -8.176 32.719 1.00 76.25 203 LEU A O 1
ATOM 1626 N N . ASP A 1 204 ? -11.680 -7.014 31.580 1.00 76.06 204 ASP A N 1
ATOM 1627 C CA . ASP A 1 204 ? -12.367 -8.146 30.966 1.00 76.06 204 ASP A CA 1
ATOM 1628 C C . ASP A 1 204 ? -11.686 -8.584 29.657 1.00 76.06 204 ASP A C 1
ATOM 1630 O O . ASP A 1 204 ? -12.066 -8.182 28.554 1.00 76.06 204 ASP A O 1
ATOM 1634 N N . SER A 1 205 ? -10.660 -9.433 29.781 1.00 66.62 205 SER A N 1
ATOM 1635 C CA . SER A 1 205 ? -9.921 -9.995 28.637 1.00 66.62 205 SER A CA 1
ATOM 1636 C C . SER A 1 205 ? -10.806 -10.791 27.669 1.00 66.62 205 SER A C 1
ATOM 1638 O O . SER A 1 205 ? -10.538 -10.817 26.466 1.00 66.62 205 SER A O 1
ATOM 1640 N N . ASP A 1 206 ? -11.881 -11.392 28.177 1.00 70.44 206 ASP A N 1
ATOM 1641 C CA . ASP A 1 206 ? -12.776 -12.270 27.422 1.00 70.44 206 ASP A CA 1
ATOM 1642 C C . ASP A 1 206 ? -13.922 -11.513 26.716 1.00 70.44 206 ASP A C 1
ATOM 1644 O O . ASP A 1 206 ? -14.725 -12.121 26.004 1.00 70.44 206 ASP A O 1
ATOM 1648 N N . LYS A 1 207 ? -13.976 -10.176 26.846 1.00 73.88 207 LYS A N 1
ATOM 1649 C CA . LYS A 1 207 ? -14.942 -9.286 26.168 1.00 73.88 207 LYS A CA 1
ATOM 1650 C C . LYS A 1 207 ? -16.412 -9.650 26.431 1.00 73.88 207 LYS A C 1
ATOM 1652 O O . LYS A 1 207 ? -17.261 -9.513 25.545 1.00 73.88 207 LYS A O 1
ATOM 1657 N N . HIS A 1 208 ? -16.728 -10.088 27.644 1.00 74.62 208 HIS A N 1
ATOM 1658 C CA . HIS A 1 208 ? -18.100 -10.306 28.097 1.00 74.62 208 HIS A CA 1
ATOM 1659 C C . HIS A 1 208 ? -18.904 -9.005 28.179 1.00 74.62 208 HIS A C 1
ATOM 1661 O O . HIS A 1 208 ? -20.119 -9.023 27.973 1.00 74.62 208 HIS A O 1
ATOM 1667 N N . ILE A 1 209 ? -18.248 -7.877 28.454 1.00 79.19 209 ILE A N 1
ATOM 1668 C CA . ILE A 1 209 ? -18.880 -6.560 28.519 1.00 79.19 209 ILE A CA 1
ATOM 1669 C C . ILE A 1 209 ? -18.977 -5.976 27.097 1.00 79.19 209 ILE A C 1
ATOM 1671 O O . ILE A 1 209 ? -17.952 -5.666 26.483 1.00 79.19 209 ILE A O 1
ATOM 1675 N N . PRO A 1 210 ? -20.192 -5.772 26.547 1.00 78.50 210 PRO A N 1
ATOM 1676 C CA . PRO A 1 210 ? -20.354 -5.238 25.197 1.00 78.50 210 PRO A CA 1
ATOM 1677 C C . PRO A 1 210 ? -19.792 -3.813 25.066 1.00 78.50 210 PRO A C 1
ATOM 1679 O O . PRO A 1 210 ? -19.829 -3.055 26.033 1.00 78.50 210 PRO A O 1
ATOM 1682 N N . PRO A 1 211 ? -19.334 -3.391 23.873 1.00 76.94 211 PRO A N 1
ATOM 1683 C CA . PRO A 1 211 ? -18.924 -2.010 23.623 1.00 76.94 211 PRO A CA 1
ATOM 1684 C C . PRO A 1 211 ? -20.119 -1.048 23.664 1.00 76.94 211 PRO A C 1
ATOM 1686 O O . PRO A 1 211 ? -21.252 -1.427 23.354 1.00 76.94 211 PRO A O 1
ATOM 1689 N N . LYS A 1 212 ? -19.853 0.231 2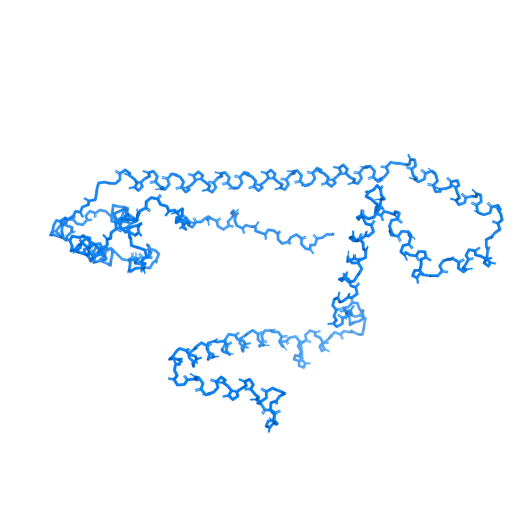3.973 1.00 78.38 212 LYS A N 1
ATOM 1690 C CA . LYS A 1 212 ? -20.866 1.303 24.095 1.00 78.38 212 LYS A CA 1
ATOM 1691 C C . LYS A 1 212 ? -21.837 1.378 22.908 1.00 78.38 212 LYS A C 1
ATOM 1693 O O . LYS A 1 212 ? -23.012 1.674 23.089 1.00 78.38 212 LYS A O 1
ATOM 1698 N N . THR A 1 213 ? -21.365 1.074 21.700 1.00 75.69 213 THR A N 1
ATOM 1699 C CA . THR A 1 213 ? -22.150 1.122 20.457 1.00 75.69 213 THR A CA 1
ATOM 1700 C C . THR A 1 213 ? -23.289 0.109 20.432 1.00 75.69 213 THR A C 1
ATOM 1702 O O . THR A 1 213 ? -24.304 0.345 19.782 1.00 75.69 213 THR A O 1
ATOM 1705 N N . LYS A 1 214 ? -23.166 -0.990 21.184 1.00 77.62 214 LYS A N 1
ATOM 1706 C CA . LYS A 1 214 ? -24.214 -2.008 21.334 1.00 77.62 214 LYS A CA 1
ATOM 1707 C C . LYS A 1 214 ? -25.188 -1.710 22.478 1.00 77.62 214 LYS A C 1
ATOM 1709 O O . LYS A 1 214 ? -26.195 -2.397 22.596 1.00 77.62 214 LYS A O 1
ATOM 1714 N N . MET A 1 215 ? -24.914 -0.692 23.298 1.00 83.00 215 MET A N 1
ATOM 1715 C CA . MET A 1 215 ? -25.721 -0.306 24.460 1.00 83.00 215 MET A CA 1
ATOM 1716 C C . MET A 1 215 ? -26.269 1.107 24.260 1.00 83.00 215 MET A C 1
ATOM 1718 O O . MET A 1 215 ? -25.732 2.093 24.764 1.00 83.00 215 MET A O 1
ATOM 1722 N N . THR A 1 216 ? -27.343 1.221 23.480 1.00 79.12 216 THR A N 1
ATOM 1723 C CA . THR A 1 216 ? -27.940 2.522 23.140 1.00 79.12 216 THR A CA 1
ATOM 1724 C C . THR A 1 216 ? -28.838 3.069 24.248 1.00 79.12 216 THR A C 1
ATOM 1726 O O . THR A 1 216 ? -28.922 4.287 24.419 1.00 79.12 216 THR A O 1
ATOM 1729 N N . ARG A 1 217 ? -29.491 2.201 25.033 1.00 86.62 217 ARG A N 1
ATOM 1730 C CA . ARG A 1 217 ? -30.392 2.612 26.118 1.00 86.62 217 ARG A CA 1
ATOM 1731 C C . ARG A 1 217 ? -29.658 2.693 27.448 1.00 86.62 217 ARG A C 1
ATOM 1733 O O . ARG A 1 217 ? -28.734 1.935 27.726 1.00 86.62 217 ARG A O 1
ATOM 1740 N N . LYS A 1 218 ? -30.113 3.609 28.304 1.00 86.12 218 LYS A N 1
ATOM 1741 C CA . LYS A 1 218 ? -29.553 3.795 29.649 1.00 86.12 218 LYS A CA 1
ATOM 1742 C C . LYS A 1 218 ? -29.737 2.557 30.530 1.00 86.12 218 LYS A C 1
ATOM 1744 O O . LYS A 1 218 ? -28.829 2.210 31.271 1.00 86.12 218 LYS A O 1
ATOM 1749 N N . GLU A 1 219 ? -30.889 1.901 30.432 1.00 87.19 219 GLU A N 1
ATOM 1750 C CA . GLU A 1 219 ? -31.210 0.689 31.198 1.00 87.19 219 GLU A CA 1
ATOM 1751 C C . GLU A 1 219 ? -30.209 -0.432 30.902 1.00 87.19 219 GLU A C 1
ATOM 1753 O O . GLU A 1 219 ? -29.622 -0.980 31.832 1.00 87.19 219 GLU A O 1
ATOM 1758 N N . ASP A 1 220 ? -29.911 -0.665 29.620 1.00 86.44 220 ASP A N 1
ATOM 1759 C CA . ASP A 1 220 ? -28.939 -1.672 29.182 1.00 86.44 220 ASP A CA 1
ATOM 1760 C C . ASP A 1 220 ? -27.544 -1.410 29.775 1.00 86.44 220 ASP A C 1
ATOM 1762 O O . ASP A 1 220 ? -26.879 -2.335 30.240 1.00 86.44 220 ASP A O 1
ATOM 1766 N N . LYS A 1 221 ? -27.120 -0.137 29.834 1.00 87.00 221 LYS A N 1
ATOM 1767 C CA . LYS A 1 221 ? -25.843 0.269 30.448 1.00 87.00 221 LYS A CA 1
ATOM 1768 C C . LYS A 1 221 ? -25.811 0.005 31.952 1.00 87.00 221 LYS A C 1
ATOM 1770 O O . LYS A 1 221 ? -24.797 -0.454 32.469 1.00 87.00 221 LYS A O 1
ATOM 1775 N N . VAL A 1 222 ? -26.909 0.280 32.658 1.00 88.31 222 VAL A N 1
ATOM 1776 C CA . VAL A 1 222 ? -27.018 0.017 34.102 1.00 88.31 222 VAL A CA 1
ATOM 1777 C C . VAL A 1 222 ? -26.959 -1.484 34.371 1.00 88.31 222 VAL A C 1
ATOM 1779 O O . VAL A 1 222 ? -26.194 -1.918 35.229 1.00 88.31 222 VAL A O 1
ATOM 1782 N N . THR A 1 223 ? -27.708 -2.289 33.613 1.00 88.69 223 THR A N 1
ATOM 1783 C CA . THR A 1 223 ? -27.690 -3.751 33.749 1.00 88.69 223 THR A CA 1
ATOM 1784 C C . THR A 1 223 ? -26.303 -4.326 33.464 1.00 88.69 223 THR A C 1
ATOM 1786 O O . THR A 1 223 ? -25.814 -5.140 34.249 1.00 88.69 223 THR A O 1
ATOM 1789 N N . ALA A 1 224 ? -25.643 -3.869 32.395 1.00 87.50 224 ALA A N 1
ATOM 1790 C CA . ALA A 1 224 ? -24.286 -4.287 32.056 1.00 87.50 224 ALA A CA 1
ATOM 1791 C C . ALA A 1 224 ? -23.275 -3.905 33.147 1.00 87.50 224 ALA A C 1
ATOM 1793 O O . ALA A 1 224 ? -22.447 -4.730 33.529 1.00 87.50 224 ALA A O 1
ATOM 1794 N N . LEU A 1 225 ? -23.372 -2.691 33.701 1.00 88.00 225 LEU A N 1
ATOM 1795 C CA . LEU A 1 225 ? -22.463 -2.232 34.752 1.00 88.00 225 LEU A CA 1
ATOM 1796 C C . LEU A 1 225 ? -22.661 -3.026 36.048 1.00 88.00 225 LEU A C 1
ATOM 1798 O O . LEU A 1 225 ? -21.687 -3.445 36.664 1.00 88.00 225 LEU A O 1
ATOM 1802 N N . VAL A 1 226 ? -23.907 -3.299 36.442 1.00 88.31 226 VAL A N 1
ATOM 1803 C CA . VAL A 1 226 ? -24.201 -4.134 37.618 1.00 88.31 226 VAL A CA 1
ATOM 1804 C C . VAL A 1 226 ? -23.655 -5.553 37.438 1.00 88.31 226 VAL A C 1
ATOM 1806 O O . VAL A 1 226 ? -23.097 -6.107 38.384 1.00 88.31 226 VAL A O 1
ATOM 1809 N N . ALA A 1 227 ? -23.786 -6.141 36.246 1.00 87.12 227 ALA A N 1
ATOM 1810 C CA . ALA A 1 227 ? -23.216 -7.454 35.951 1.00 87.12 227 ALA A CA 1
ATOM 1811 C C . ALA A 1 227 ? -21.678 -7.445 36.036 1.00 87.12 227 ALA A C 1
ATOM 1813 O O . ALA A 1 227 ? -21.103 -8.309 36.696 1.00 87.12 227 ALA A O 1
ATOM 1814 N N . ALA A 1 228 ? -21.028 -6.432 35.454 1.00 86.69 228 ALA A N 1
ATOM 1815 C CA . ALA A 1 228 ? -19.576 -6.266 35.498 1.00 86.69 228 ALA A CA 1
ATOM 1816 C C . ALA A 1 228 ? -19.045 -6.089 36.932 1.00 86.69 228 ALA A C 1
ATOM 1818 O O . ALA A 1 228 ? -18.053 -6.707 37.318 1.00 86.69 228 ALA A O 1
ATOM 1819 N N . VAL A 1 229 ? -19.735 -5.294 37.756 1.00 87.50 229 VAL A N 1
ATOM 1820 C CA . VAL A 1 229 ? -19.383 -5.087 39.169 1.00 87.50 229 VAL A CA 1
ATOM 1821 C C . VAL A 1 229 ? -19.528 -6.377 39.978 1.00 87.50 229 VAL A C 1
ATOM 1823 O O . VAL A 1 229 ? -18.675 -6.665 40.814 1.00 87.50 229 VAL A O 1
ATOM 1826 N N . LYS A 1 230 ? -20.568 -7.184 39.723 1.00 86.31 230 LYS A N 1
ATOM 1827 C CA . LYS A 1 230 ? -20.721 -8.497 40.374 1.00 86.31 230 LYS A CA 1
ATOM 1828 C C . LYS A 1 230 ? -19.555 -9.424 40.046 1.00 86.31 230 LYS A C 1
ATOM 1830 O O . LYS A 1 230 ? -18.927 -9.929 40.967 1.00 86.31 230 LYS A O 1
ATOM 1835 N N . GLN A 1 231 ? -19.209 -9.561 38.766 1.00 82.69 231 GLN A N 1
ATOM 1836 C CA . GLN A 1 231 ? -18.081 -10.393 38.328 1.00 82.69 231 GLN A CA 1
ATOM 1837 C C . GLN A 1 231 ? -16.740 -9.928 38.914 1.00 82.69 231 GLN A C 1
ATOM 1839 O O . GLN A 1 231 ? -15.908 -10.749 39.304 1.00 82.69 231 GLN A O 1
ATOM 1844 N N . TYR A 1 232 ? -16.543 -8.611 39.013 1.00 83.25 232 TYR A N 1
ATOM 1845 C CA . TYR A 1 232 ? -15.363 -8.026 39.645 1.00 83.25 232 TYR A CA 1
ATOM 1846 C C . TYR A 1 232 ? -15.301 -8.343 41.148 1.00 83.25 232 TYR A C 1
ATOM 1848 O O . TYR A 1 232 ? -14.273 -8.797 41.644 1.00 83.25 232 TYR A O 1
ATOM 1856 N N . ASN A 1 233 ? -16.410 -8.161 41.873 1.00 84.12 233 ASN A N 1
ATOM 1857 C CA . ASN A 1 233 ? -16.488 -8.434 43.312 1.00 84.12 233 ASN A CA 1
ATOM 1858 C C . ASN A 1 233 ? -16.372 -9.933 43.642 1.00 84.12 233 ASN A C 1
ATOM 1860 O O . ASN A 1 233 ? -15.844 -10.291 44.693 1.00 84.12 233 ASN A O 1
ATOM 1864 N N . GLU A 1 234 ? -16.839 -10.809 42.751 1.00 82.12 234 GLU A N 1
ATOM 1865 C CA . GLU A 1 234 ? -16.700 -12.269 42.846 1.00 82.12 234 GLU A CA 1
ATOM 1866 C C . GLU A 1 234 ? -15.269 -12.750 42.528 1.00 82.12 234 GLU A C 1
ATOM 1868 O O . GLU A 1 234 ? -14.970 -13.936 42.666 1.00 82.12 234 GLU A O 1
ATOM 1873 N N . GLY A 1 235 ? -14.367 -11.846 42.124 1.00 69.94 235 GLY A N 1
ATOM 1874 C CA . GLY A 1 235 ? -12.966 -12.155 41.826 1.00 69.94 235 GLY A CA 1
ATOM 1875 C C . GLY A 1 235 ? -12.773 -12.988 40.559 1.00 69.94 235 GLY A C 1
ATOM 1876 O O . GLY A 1 235 ? -11.706 -13.558 40.360 1.00 69.94 235 GLY A O 1
ATOM 1877 N N . THR A 1 236 ? -13.797 -13.079 39.705 1.00 61.72 236 THR A N 1
ATOM 1878 C CA . THR A 1 236 ? -13.750 -13.869 38.462 1.00 61.72 236 THR A CA 1
ATOM 1879 C C . THR A 1 236 ? -12.921 -13.177 37.374 1.00 61.72 236 THR A C 1
ATOM 1881 O O . THR A 1 236 ? -12.462 -13.824 36.440 1.00 61.72 236 THR A O 1
ATOM 1884 N N . VAL A 1 237 ? -12.683 -11.870 37.517 1.00 62.81 237 VAL A N 1
ATOM 1885 C CA . VAL A 1 237 ? -11.894 -11.051 36.591 1.00 62.81 237 VAL A CA 1
ATOM 1886 C C . VAL A 1 237 ? -10.650 -10.546 37.328 1.00 62.81 237 VAL A C 1
ATOM 1888 O O . VAL A 1 237 ? -10.755 -9.744 38.257 1.00 62.81 237 VAL A O 1
ATOM 1891 N N . HIS A 1 238 ? -9.468 -11.036 36.948 1.00 52.84 238 HIS A N 1
ATOM 1892 C CA . HIS A 1 238 ? -8.189 -10.565 37.485 1.00 52.84 238 HIS A CA 1
ATOM 1893 C C . HIS A 1 238 ? -7.633 -9.418 36.642 1.00 52.84 238 HIS A C 1
ATOM 1895 O O . HIS A 1 238 ? -7.747 -9.419 35.420 1.00 52.84 238 HIS A O 1
ATOM 1901 N N . ALA A 1 239 ? -7.006 -8.441 37.306 1.00 45.22 239 ALA A N 1
ATOM 1902 C CA . ALA A 1 239 ? -6.261 -7.398 36.617 1.00 45.22 239 ALA A CA 1
ATOM 1903 C C . ALA A 1 239 ? -5.195 -8.047 35.718 1.00 45.22 239 ALA A C 1
ATOM 1905 O O . ALA A 1 239 ? -4.480 -8.929 36.203 1.00 45.22 239 ALA A O 1
ATOM 1906 N N . PRO A 1 240 ? -5.072 -7.637 34.444 1.00 46.66 240 PRO A N 1
ATOM 1907 C CA . PRO A 1 240 ? -4.018 -8.158 33.592 1.00 46.66 240 PRO A CA 1
ATOM 1908 C C . PRO A 1 240 ? -2.660 -7.853 34.240 1.00 46.66 240 PRO A C 1
ATOM 1910 O O . PRO A 1 240 ? -2.393 -6.707 34.624 1.00 46.66 240 PRO A O 1
ATOM 1913 N N . GLU A 1 241 ? -1.815 -8.882 34.394 1.00 38.09 241 GLU A N 1
ATOM 1914 C CA . GLU A 1 241 ? -0.387 -8.689 34.660 1.00 38.09 241 GLU A CA 1
ATOM 1915 C C . GLU A 1 241 ? 0.153 -7.691 33.635 1.00 38.09 241 GLU A C 1
ATOM 1917 O O . GLU A 1 241 ? -0.274 -7.685 32.483 1.00 38.09 241 GLU A O 1
ATOM 1922 N N . ALA A 1 242 ? 1.034 -6.795 34.082 1.00 40.09 242 ALA A N 1
ATOM 1923 C CA . ALA A 1 242 ? 1.532 -5.659 33.317 1.00 40.09 242 ALA A CA 1
ATOM 1924 C C . ALA A 1 242 ? 2.401 -6.091 32.122 1.00 40.09 242 ALA A C 1
ATOM 1926 O O . ALA A 1 242 ? 3.605 -5.859 32.106 1.00 40.09 242 ALA A O 1
ATOM 1927 N N . THR A 1 243 ? 1.792 -6.700 31.116 1.00 40.25 243 THR A N 1
ATOM 1928 C CA . THR A 1 243 ? 2.388 -7.032 29.833 1.00 40.25 243 THR A CA 1
ATOM 1929 C C . THR A 1 243 ? 1.291 -7.080 28.785 1.00 40.25 2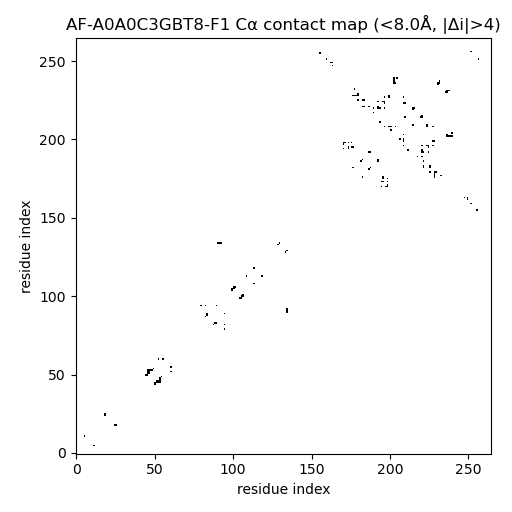43 THR A C 1
ATOM 1931 O O . THR A 1 243 ? 0.257 -7.706 28.986 1.00 40.25 243 THR A O 1
ATOM 1934 N N . GLU A 1 244 ? 1.602 -6.451 27.660 1.00 37.16 244 GLU A N 1
ATOM 1935 C CA . GLU A 1 244 ? 0.827 -6.357 26.426 1.00 37.16 244 GLU A CA 1
ATOM 1936 C C . GLU A 1 244 ? -0.150 -5.181 26.382 1.00 37.16 244 GLU A C 1
ATOM 1938 O O . GLU A 1 244 ? -1.179 -5.113 27.053 1.00 37.16 244 GLU A O 1
ATOM 1943 N N . ASP A 1 245 ? 0.247 -4.215 25.551 1.00 41.94 245 ASP A N 1
ATOM 1944 C CA . ASP A 1 245 ? -0.584 -3.161 25.003 1.00 41.94 245 ASP A CA 1
ATOM 1945 C C . ASP A 1 245 ? -1.807 -3.807 24.340 1.00 41.94 245 ASP A C 1
ATOM 1947 O O . ASP A 1 245 ? -1.802 -4.108 23.147 1.00 41.94 245 ASP A O 1
ATOM 1951 N N . VAL A 1 246 ? -2.863 -4.053 25.121 1.00 41.22 246 VAL A N 1
ATOM 1952 C CA . VAL A 1 246 ? -4.181 -4.344 24.566 1.00 41.22 246 VAL A CA 1
ATOM 1953 C C . VAL A 1 246 ? -4.554 -3.100 23.785 1.00 41.22 246 VAL A C 1
ATOM 1955 O O . VAL A 1 246 ? -4.843 -2.051 24.366 1.00 41.22 246 VAL A O 1
ATOM 1958 N N . GLU A 1 247 ? -4.446 -3.223 22.467 1.00 42.12 247 GLU A N 1
ATOM 1959 C CA . GLU A 1 247 ? -4.789 -2.221 21.477 1.00 42.12 247 GLU A CA 1
ATOM 1960 C C . GLU A 1 247 ? -6.205 -1.740 21.788 1.00 42.12 247 GLU A C 1
ATOM 1962 O O . GLU A 1 247 ? -7.209 -2.385 21.476 1.00 42.12 247 GLU A O 1
ATOM 1967 N N . MET A 1 248 ? -6.290 -0.633 22.530 1.00 44.94 248 MET A N 1
ATOM 1968 C CA . MET A 1 248 ? -7.557 0.014 22.786 1.00 44.94 248 MET A CA 1
ATOM 1969 C C . MET A 1 248 ? -8.042 0.467 21.422 1.00 44.94 248 MET A C 1
ATOM 1971 O O . MET A 1 248 ? -7.533 1.455 20.894 1.00 44.94 248 MET A O 1
ATOM 1975 N N . LEU A 1 249 ? -9.012 -0.264 20.871 1.00 42.72 249 LEU A N 1
ATOM 1976 C CA . LEU A 1 249 ? -9.806 0.138 19.718 1.00 42.72 249 LEU A CA 1
ATOM 1977 C C . LEU A 1 249 ? -10.549 1.424 20.102 1.00 42.72 249 LEU A C 1
ATOM 1979 O O . LEU A 1 249 ? -11.712 1.432 20.509 1.00 42.72 249 LEU A O 1
ATOM 1983 N N . ALA A 1 250 ? -9.827 2.538 20.072 1.00 43.19 250 ALA A N 1
ATOM 1984 C CA . ALA A 1 250 ? -10.424 3.824 19.832 1.00 43.19 250 ALA A CA 1
ATOM 1985 C C . ALA A 1 250 ? -10.976 3.735 18.412 1.00 43.19 250 ALA A C 1
ATOM 1987 O O . ALA A 1 250 ? -10.229 3.428 17.487 1.00 43.19 250 ALA A O 1
ATOM 1988 N N . GLU A 1 251 ? -12.280 3.954 18.259 1.00 46.44 251 GLU A N 1
ATOM 1989 C CA . GLU A 1 251 ? -12.854 4.308 16.964 1.00 46.44 251 GLU A CA 1
ATOM 1990 C C . GLU A 1 251 ? -12.111 5.565 16.507 1.00 46.44 251 GLU A C 1
ATOM 1992 O O . GLU A 1 251 ? -12.335 6.667 17.018 1.00 46.44 251 GLU A O 1
ATOM 1997 N N . VAL A 1 252 ? -11.114 5.354 15.652 1.00 43.50 252 VAL A N 1
ATOM 1998 C CA . VAL A 1 252 ? -10.419 6.415 14.946 1.00 43.50 252 VAL A CA 1
ATOM 1999 C C . VAL A 1 252 ? -11.435 6.943 13.930 1.00 43.50 252 VAL A C 1
ATOM 2001 O O . VAL A 1 252 ? -12.070 6.133 13.261 1.00 43.50 252 VAL A O 1
ATOM 2004 N N . PRO A 1 253 ? -11.663 8.263 13.854 1.00 41.91 253 PRO A N 1
ATOM 2005 C CA . PRO A 1 253 ? -12.510 8.835 12.813 1.00 41.91 253 PRO A CA 1
ATOM 2006 C C . PRO A 1 253 ? -12.058 8.348 11.425 1.00 41.91 253 PRO A C 1
ATOM 2008 O O . PRO A 1 253 ? -10.855 8.373 11.151 1.00 41.91 253 PRO A O 1
ATOM 2011 N N . ASP A 1 254 ? -12.995 7.887 10.585 1.00 46.91 254 ASP A N 1
ATOM 2012 C CA . ASP A 1 254 ? -12.730 7.317 9.245 1.00 46.91 254 ASP A CA 1
ATOM 2013 C C . ASP A 1 254 ? -11.867 8.247 8.369 1.00 46.91 254 ASP A C 1
ATOM 2015 O O . ASP A 1 254 ? -11.068 7.797 7.556 1.00 46.91 254 ASP A O 1
ATOM 2019 N N . ASP A 1 255 ? -11.958 9.556 8.599 1.00 48.97 255 ASP A N 1
ATOM 2020 C CA . ASP A 1 255 ? -11.171 10.628 7.982 1.00 48.97 255 ASP A CA 1
ATOM 2021 C C . ASP A 1 255 ? -9.664 10.590 8.314 1.00 48.97 255 ASP A C 1
ATOM 2023 O O . ASP A 1 255 ? -8.869 11.326 7.729 1.00 48.97 255 ASP A O 1
ATOM 2027 N N . LEU A 1 256 ? -9.239 9.724 9.236 1.00 45.12 256 LEU A N 1
ATOM 2028 C CA . LEU A 1 256 ? -7.830 9.414 9.481 1.00 45.12 256 LEU A CA 1
ATOM 2029 C C . LEU A 1 256 ? -7.422 8.040 8.943 1.00 45.12 256 LEU A C 1
ATOM 2031 O O . LEU A 1 256 ? -6.216 7.795 8.882 1.00 45.12 256 LEU A O 1
ATOM 2035 N N . ASP A 1 257 ? -8.379 7.175 8.593 1.00 41.62 257 ASP A N 1
ATOM 2036 C CA . ASP A 1 257 ? -8.215 5.824 8.028 1.00 41.62 257 ASP A CA 1
ATOM 2037 C C . ASP A 1 257 ? -8.330 5.806 6.493 1.00 41.62 257 ASP A C 1
ATOM 2039 O O . ASP A 1 257 ? -8.499 4.745 5.893 1.00 41.62 257 ASP A O 1
ATOM 2043 N N . GLU A 1 258 ? -8.154 6.955 5.833 1.00 43.34 258 GLU A N 1
ATOM 2044 C CA . GLU A 1 258 ? -7.890 6.998 4.395 1.00 43.34 258 GLU A CA 1
ATOM 2045 C C . GLU A 1 258 ? -6.542 6.311 4.102 1.00 43.34 258 GLU A C 1
ATOM 2047 O O . GLU A 1 258 ? -5.485 6.933 3.963 1.00 43.34 258 GLU A O 1
ATOM 2052 N N . GLU A 1 259 ? -6.571 4.984 3.977 1.00 42.88 259 GLU A N 1
ATOM 2053 C CA . GLU A 1 259 ? -5.752 4.314 2.982 1.00 42.88 259 GLU A CA 1
ATOM 2054 C C . GLU A 1 259 ? -6.197 4.851 1.618 1.00 42.88 259 GLU A C 1
ATOM 2056 O O . GLU A 1 259 ? -7.033 4.262 0.933 1.00 42.88 259 GLU A O 1
ATOM 2061 N N . GLU A 1 260 ? -5.662 6.014 1.232 1.00 39.56 260 GLU A N 1
ATOM 2062 C CA . GLU A 1 260 ? -5.596 6.414 -0.169 1.00 39.56 260 GLU A CA 1
ATOM 2063 C C . GLU A 1 260 ? -4.892 5.264 -0.900 1.00 39.56 260 GLU A C 1
ATOM 2065 O O . GLU A 1 260 ? -3.670 5.094 -0.845 1.00 39.56 260 GLU A O 1
ATOM 2070 N N . SER A 1 261 ? -5.706 4.400 -1.507 1.00 38.75 261 SER A N 1
ATOM 2071 C CA . SER A 1 261 ? -5.303 3.387 -2.468 1.00 38.75 261 SER A CA 1
ATOM 2072 C C . SER A 1 261 ? -4.732 4.123 -3.675 1.00 38.75 261 SER A C 1
ATOM 2074 O O . SER A 1 261 ? -5.434 4.383 -4.649 1.00 38.75 261 SER A O 1
ATOM 2076 N N . ASP A 1 262 ? -3.455 4.475 -3.576 1.00 38.94 262 ASP A N 1
ATOM 2077 C CA . ASP A 1 262 ? -2.657 5.224 -4.551 1.00 38.94 262 ASP A CA 1
ATOM 2078 C C . ASP A 1 262 ? -2.306 4.336 -5.771 1.00 38.94 262 ASP A C 1
ATOM 2080 O O . ASP A 1 262 ? -1.148 4.152 -6.147 1.00 38.94 262 ASP A O 1
ATOM 2084 N N . TRP A 1 263 ? -3.329 3.695 -6.352 1.00 34.94 263 TRP A N 1
ATOM 2085 C CA . TRP A 1 263 ? -3.247 2.810 -7.521 1.00 34.94 263 TRP A CA 1
ATOM 2086 C C . TRP A 1 263 ? -3.594 3.496 -8.839 1.00 34.94 263 TRP A C 1
ATOM 2088 O O . TRP A 1 263 ? -3.762 2.827 -9.856 1.00 34.94 263 TRP A O 1
ATOM 2098 N N . GLU A 1 264 ? -3.641 4.819 -8.872 1.00 36.94 264 GLU A N 1
ATOM 2099 C CA . GLU A 1 264 ? -3.755 5.553 -10.123 1.00 36.94 264 GLU A CA 1
ATOM 2100 C C . GLU A 1 264 ? -2.806 6.739 -10.063 1.00 36.94 264 GLU A C 1
ATOM 2102 O O . GLU A 1 264 ? -3.007 7.604 -9.222 1.00 36.94 264 GLU A O 1
ATOM 2107 N N . HIS A 1 265 ? -1.775 6.744 -10.916 1.00 34.59 265 HIS A N 1
ATOM 2108 C CA . HIS A 1 265 ? -1.319 7.846 -11.784 1.00 34.59 265 HIS A CA 1
ATOM 2109 C C . HIS A 1 265 ? -0.172 7.346 -12.683 1.00 34.59 265 HIS A C 1
ATOM 2111 O O . HIS A 1 265 ? 0.848 6.842 -12.157 1.00 34.59 265 HIS A O 1
#

Organism: Piloderma croceum (strain F 1598) (NCBI:txid765440)

Secondary structure (DSSP, 8-state):
--SPPPS-HHHHHHHHHHGGG-TTHHHHHHHHHHHHHHHHHHHHGGGSTTSHHHH--HHHHHHS---SSSHHHHHHHHHHHHHHHH-TT--HHHHHHHHHHHHTTHHHHHHHH--HHHHHHHHHHHHHHHHT-HHHHHHHHHHHHHHHHHHHHHHHHHHHHHHHHHHHHHHHT------HHHHHH----HHHHHHHHHHHHHH-TT--S--GGG--SHHHHHHHHHHHHHHHHTT-SPPPPS-----------GGG---------

Sequence (265 aa):
MDGKIWERPDAVYAVLGYAPRLPHLRGALVAFFEGALDTWERFTDEYRPEGAIASASISERRRAYMKTTNDDNEGALGEARRASQHAPNMTLNQHNARTMYRKNNTVAFIQTCLGPEDLKYLRRRARELDASGVAKDQREQQATAYKETVDKKRKAASARKAIVDAKRTRIDAVVPRLDTQSITDNPGTNNELDLQLEWHQRLDSDKHIPPKTKMTRKEDKVTALVAAVKQYNEGTVHAPEATEDVEMLAEVPDDLDEEESDWEH